Protein AF-A0A1M7YQT0-F1 (afdb_monomer_lite)

Radius of gyration: 18.31 Å; chains: 1; bounding box: 45×42×51 Å

Organism: NCBI:txid1117707

pLDDT: mean 79.81, std 12.3, range [37.47, 95.19]

Foldseek 3Di:
DFDKFWWPLVVLVLLCLLVVADLVRVQVLLVVDPQRHDDSVRSVCNNVRHIDGLSNLVSSCVSSVHDSPVTTDDPPDDDDDDQPQPKAKWKKKKKFFQDPVLLSQLSNVVVVQPFLDWDDDNGITMTTHHPVDDVVVVVVSLVSNVVSQDLPTFMFIEIEIAIWGDPDPSHTDGDPVRVVVVVVVRVPTDGSDHYYDYDDD

Sequence (201 aa):
MAHTVLIDSNKLKRLREQRVLSQEGLEQACRETKGCSVSIATIKRAERGRTLSQRTAARLAHFFSVPVDDLIIHETSRTGDLPTDETRKSIVLWFQASAKPLLTKVAQKASRFEPYMYQRTEKTLILAFPCSCPEARLFQLQRTLKQICQPSEEHRALITTGMLVKSSPLQWRMTAQCVEHLTRLTGNIPDGTIAVHRTKP

Structure (mmCIF, N/CA/C/O backbone):
data_AF-A0A1M7YQT0-F1
#
_entry.id   AF-A0A1M7YQT0-F1
#
loop_
_atom_site.group_PDB
_atom_site.id
_atom_site.type_symbol
_atom_site.label_atom_id
_atom_site.label_alt_id
_atom_site.label_comp_id
_atom_site.label_asym_id
_atom_site.label_entity_id
_atom_site.label_seq_id
_atom_site.pdbx_PDB_ins_code
_atom_site.Cartn_x
_atom_site.Cartn_y
_atom_site.Cartn_z
_atom_site.occupancy
_atom_site.B_iso_or_equiv
_atom_site.auth_seq_id
_atom_site.auth_comp_id
_atom_site.auth_asym_id
_atom_site.auth_atom_id
_atom_site.pdbx_PDB_model_num
ATOM 1 N N . MET A 1 1 ? 18.590 4.178 -30.326 1.00 44.38 1 MET A N 1
ATOM 2 C CA . MET A 1 1 ? 17.166 4.138 -29.921 1.00 44.38 1 MET A CA 1
ATOM 3 C C . MET A 1 1 ? 17.111 4.139 -28.398 1.00 44.38 1 MET A C 1
ATOM 5 O O . MET A 1 1 ? 17.892 3.422 -27.789 1.00 44.38 1 MET A O 1
ATOM 9 N N . ALA A 1 2 ? 16.310 4.998 -27.761 1.00 56.88 2 ALA A N 1
ATOM 10 C CA . ALA A 1 2 ? 16.260 5.053 -26.298 1.00 56.88 2 ALA A CA 1
ATOM 11 C C . ALA A 1 2 ? 15.448 3.862 -25.770 1.00 56.88 2 ALA A C 1
ATOM 13 O O . ALA A 1 2 ? 14.233 3.828 -25.948 1.00 56.88 2 ALA A O 1
ATOM 14 N N . HIS A 1 3 ? 16.111 2.888 -25.141 1.00 80.31 3 HIS A N 1
ATOM 15 C CA . HIS A 1 3 ? 15.429 1.765 -24.500 1.00 80.31 3 HIS A CA 1
ATOM 16 C C . HIS A 1 3 ? 14.510 2.300 -23.400 1.00 80.31 3 HIS A C 1
ATOM 18 O O . HIS A 1 3 ? 14.959 3.004 -22.488 1.00 80.31 3 HIS A O 1
ATOM 24 N N . THR A 1 4 ? 13.214 2.014 -23.523 1.00 84.12 4 THR A N 1
ATOM 25 C CA . THR A 1 4 ? 12.223 2.351 -22.502 1.00 84.12 4 THR A CA 1
ATOM 26 C C . THR A 1 4 ? 11.850 1.104 -21.723 1.00 84.12 4 THR A C 1
ATOM 28 O O . THR A 1 4 ? 11.821 0.007 -22.269 1.00 84.12 4 THR A O 1
ATOM 31 N N . VAL A 1 5 ? 11.620 1.285 -20.431 1.00 84.81 5 VAL A N 1
ATOM 32 C CA . VAL A 1 5 ? 11.295 0.237 -19.470 1.00 84.81 5 VAL A CA 1
ATOM 33 C C . VAL A 1 5 ? 10.042 0.651 -18.719 1.00 84.81 5 VAL A C 1
ATOM 35 O O . VAL A 1 5 ? 9.819 1.840 -18.456 1.00 84.81 5 VAL A O 1
ATOM 38 N N . LEU A 1 6 ? 9.204 -0.321 -18.391 1.00 85.44 6 LEU A N 1
ATOM 39 C CA . LEU A 1 6 ? 8.050 -0.094 -17.539 1.00 85.44 6 LEU A CA 1
ATOM 40 C C . LEU A 1 6 ? 8.517 -0.055 -16.079 1.00 85.44 6 LEU A C 1
ATOM 42 O O . LEU A 1 6 ? 9.367 -0.844 -15.686 1.00 85.44 6 LEU A O 1
ATOM 46 N N . ILE A 1 7 ? 8.002 0.883 -15.287 1.00 86.81 7 ILE A N 1
ATOM 47 C CA . ILE A 1 7 ? 8.375 1.040 -13.875 1.00 86.81 7 ILE A CA 1
ATOM 48 C C . ILE A 1 7 ? 7.309 0.409 -12.990 1.00 86.81 7 ILE A C 1
ATOM 50 O O . ILE A 1 7 ? 6.115 0.642 -13.203 1.00 86.81 7 ILE A O 1
ATOM 54 N N . ASP A 1 8 ? 7.732 -0.306 -11.948 1.00 84.62 8 ASP A N 1
ATOM 55 C CA . ASP A 1 8 ? 6.834 -0.679 -10.859 1.00 84.62 8 ASP A CA 1
ATOM 56 C C . ASP A 1 8 ? 6.465 0.575 -10.051 1.00 84.62 8 ASP A C 1
ATOM 58 O O . ASP A 1 8 ? 7.158 1.021 -9.131 1.00 84.62 8 ASP A O 1
ATOM 62 N N . SER A 1 9 ? 5.335 1.169 -10.432 1.00 85.31 9 SER A N 1
ATOM 63 C CA . SER A 1 9 ? 4.817 2.389 -9.816 1.00 85.31 9 SER A CA 1
ATOM 64 C C . SER A 1 9 ? 4.503 2.243 -8.325 1.00 85.31 9 SER A C 1
ATOM 66 O O . SER A 1 9 ? 4.611 3.226 -7.588 1.00 85.31 9 SER A O 1
ATOM 68 N N . ASN A 1 10 ? 4.145 1.041 -7.863 1.00 78.75 10 ASN A N 1
ATOM 69 C CA . ASN A 1 10 ? 3.831 0.793 -6.458 1.00 78.75 10 ASN A CA 1
ATOM 70 C C . ASN A 1 10 ? 5.114 0.743 -5.638 1.00 78.75 10 ASN A C 1
ATOM 72 O O . ASN A 1 10 ? 5.201 1.380 -4.586 1.00 78.75 10 ASN A O 1
ATOM 76 N N . LYS A 1 11 ? 6.140 0.055 -6.148 1.00 84.38 11 LYS A N 1
ATOM 77 C CA . LYS A 1 11 ? 7.457 0.022 -5.512 1.00 84.38 11 LYS A CA 1
ATOM 78 C C . LYS A 1 11 ? 8.099 1.404 -5.472 1.00 84.38 11 LYS A C 1
ATOM 80 O O . LYS A 1 11 ? 8.591 1.799 -4.416 1.00 84.38 11 LYS A O 1
ATOM 85 N N . LEU A 1 12 ? 8.014 2.179 -6.556 1.00 89.06 12 LEU A N 1
ATOM 86 C CA . LEU A 1 12 ? 8.520 3.554 -6.588 1.00 89.06 12 LEU A CA 1
ATOM 87 C C . LEU A 1 12 ? 7.817 4.458 -5.557 1.00 89.06 12 LEU A C 1
ATOM 89 O O . LEU A 1 12 ? 8.493 5.150 -4.794 1.00 89.06 12 LEU A O 1
ATOM 93 N N . LYS A 1 13 ? 6.477 4.408 -5.476 1.00 86.88 13 LYS A N 1
ATOM 94 C CA . LYS A 1 13 ? 5.707 5.137 -4.449 1.00 86.88 13 LYS A CA 1
ATOM 95 C C . LYS A 1 13 ? 6.127 4.739 -3.041 1.00 86.88 13 LYS A C 1
ATOM 97 O O . LYS A 1 13 ? 6.351 5.607 -2.202 1.00 86.88 13 LYS A O 1
ATOM 102 N N . ARG A 1 14 ? 6.277 3.436 -2.794 1.00 84.31 14 ARG A N 1
ATOM 103 C CA . ARG A 1 14 ? 6.686 2.901 -1.492 1.00 84.31 14 ARG A CA 1
ATOM 104 C C . ARG A 1 14 ? 8.068 3.408 -1.085 1.00 84.31 14 ARG A C 1
ATOM 106 O O . ARG A 1 14 ? 8.227 3.870 0.038 1.00 84.31 14 ARG A O 1
ATOM 113 N N . LEU A 1 15 ? 9.047 3.358 -1.989 1.00 90.12 15 LEU A N 1
ATOM 114 C CA . LEU A 1 15 ? 10.407 3.853 -1.741 1.00 90.12 15 LEU A CA 1
ATOM 115 C C . LEU A 1 15 ? 10.417 5.358 -1.434 1.00 90.12 15 LEU A C 1
ATOM 117 O O . LEU A 1 15 ? 11.098 5.801 -0.507 1.00 90.12 15 LEU A O 1
ATOM 121 N N . ARG A 1 16 ? 9.608 6.144 -2.158 1.00 93.94 16 ARG A N 1
ATOM 122 C CA . ARG A 1 16 ? 9.436 7.576 -1.885 1.00 93.94 16 ARG A CA 1
ATOM 123 C C . ARG A 1 16 ? 8.837 7.824 -0.497 1.00 93.94 16 ARG A C 1
ATOM 125 O O . ARG A 1 16 ? 9.358 8.637 0.263 1.00 93.94 16 ARG A O 1
ATOM 132 N N . GLU A 1 17 ? 7.757 7.125 -0.158 1.00 89.38 17 GLU A N 1
ATOM 133 C CA . GLU A 1 17 ? 7.065 7.275 1.128 1.00 89.38 17 GLU A CA 1
ATOM 134 C C . GLU A 1 17 ? 7.918 6.807 2.314 1.00 89.38 17 GLU A C 1
ATOM 136 O O . GLU A 1 17 ? 7.869 7.415 3.382 1.00 89.38 17 GLU A O 1
ATOM 141 N N . GLN A 1 18 ? 8.759 5.783 2.133 1.00 87.75 18 GLN A N 1
ATOM 142 C CA . GLN A 1 18 ? 9.724 5.339 3.147 1.00 87.75 18 GLN A CA 1
ATOM 143 C C . GLN A 1 18 ? 10.742 6.426 3.508 1.00 87.75 18 GLN A C 1
ATOM 145 O O . GLN A 1 18 ? 11.158 6.499 4.663 1.00 87.75 18 GLN A O 1
ATOM 150 N N . ARG A 1 19 ? 11.096 7.291 2.551 1.00 88.19 19 ARG A N 1
ATOM 151 C CA . ARG A 1 19 ? 11.942 8.472 2.778 1.00 88.19 19 ARG A CA 1
ATOM 152 C C . ARG A 1 19 ? 11.153 9.725 3.177 1.00 88.19 19 ARG A C 1
ATOM 154 O O . ARG A 1 19 ? 11.747 10.786 3.307 1.00 88.19 19 ARG A O 1
ATOM 161 N N . VAL A 1 20 ? 9.837 9.613 3.392 1.00 91.88 20 VAL A N 1
ATOM 162 C CA . VAL A 1 20 ? 8.944 10.722 3.788 1.00 91.88 20 VAL A CA 1
ATOM 163 C C . VAL A 1 20 ? 8.971 11.881 2.775 1.00 91.88 20 VAL A C 1
ATOM 165 O O . VAL A 1 20 ? 8.842 13.049 3.124 1.00 91.88 20 VAL A O 1
ATOM 168 N N . LEU A 1 21 ? 9.129 11.563 1.487 1.00 90.56 21 LEU A N 1
ATOM 169 C CA . LEU A 1 21 ? 9.190 12.564 0.420 1.00 90.56 21 LEU A CA 1
ATOM 170 C C . LEU A 1 21 ? 7.826 12.734 -0.263 1.00 90.56 21 LEU A C 1
ATOM 172 O O . LEU A 1 21 ? 7.139 11.756 -0.576 1.00 90.56 21 LEU A O 1
ATOM 176 N N . SER A 1 22 ? 7.439 13.976 -0.563 1.00 92.50 22 SER A N 1
ATOM 177 C CA . SER A 1 22 ? 6.393 14.252 -1.560 1.00 92.50 22 SER A CA 1
ATOM 178 C C . SER A 1 22 ? 6.943 14.014 -2.974 1.00 92.50 22 SER A C 1
ATOM 180 O O . SER A 1 22 ? 8.138 13.782 -3.150 1.00 92.50 22 SER A O 1
ATOM 182 N N . GLN A 1 23 ? 6.096 14.044 -4.007 1.00 91.06 23 GLN A N 1
ATOM 183 C CA . GLN A 1 23 ? 6.585 13.938 -5.392 1.00 91.06 23 GLN A CA 1
ATOM 184 C C . GLN A 1 23 ? 7.563 15.076 -5.735 1.00 91.06 23 GLN A C 1
ATOM 186 O O . GLN A 1 23 ? 8.581 14.831 -6.374 1.00 91.06 23 GLN A O 1
ATOM 191 N N . GLU A 1 24 ? 7.273 16.293 -5.270 1.00 92.44 24 GLU A N 1
ATOM 192 C CA . GLU A 1 24 ? 8.148 17.469 -5.401 1.00 92.44 24 GLU A CA 1
ATOM 193 C C . GLU A 1 24 ? 9.403 17.321 -4.535 1.00 92.44 24 GLU A C 1
ATOM 195 O O . GLU A 1 24 ? 10.506 17.602 -4.988 1.00 92.44 24 GLU A O 1
ATOM 200 N N . GLY A 1 25 ? 9.265 16.775 -3.322 1.00 91.81 25 GLY A N 1
ATOM 201 C CA . GLY A 1 25 ? 10.406 16.452 -2.465 1.00 91.81 25 GLY A CA 1
ATOM 202 C C . GLY A 1 25 ? 11.344 15.424 -3.103 1.00 91.81 25 GLY A C 1
ATOM 203 O O . GLY A 1 25 ? 12.559 15.534 -2.977 1.00 91.81 25 GLY A O 1
ATOM 204 N N . LEU A 1 26 ? 10.800 14.451 -3.841 1.00 93.25 26 LEU A N 1
ATOM 205 C CA . LEU A 1 26 ? 11.596 13.494 -4.605 1.00 93.25 26 LEU A CA 1
ATOM 206 C C . LEU A 1 26 ? 12.310 14.158 -5.786 1.00 93.25 26 LEU A C 1
ATOM 208 O O . LEU A 1 26 ? 13.475 13.850 -6.018 1.00 93.25 26 LEU A O 1
ATOM 212 N N . GLU A 1 27 ? 11.647 15.058 -6.517 1.00 95.19 27 GLU A N 1
ATOM 213 C CA . GLU A 1 27 ? 12.294 15.841 -7.580 1.00 95.19 27 GLU A CA 1
ATOM 214 C C . GLU A 1 27 ? 13.476 16.633 -7.023 1.00 95.19 27 GLU A C 1
ATOM 216 O O . GLU A 1 27 ? 14.583 16.548 -7.557 1.00 95.19 27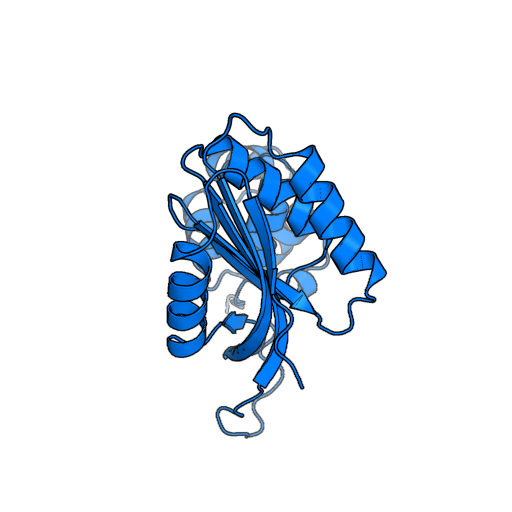 GLU A O 1
ATOM 221 N N . GLN A 1 28 ? 13.245 17.371 -5.939 1.00 92.88 28 GLN A N 1
ATOM 222 C CA . GLN A 1 28 ? 14.256 18.214 -5.320 1.00 92.88 28 GLN A CA 1
ATOM 223 C C . GLN A 1 28 ? 15.451 17.381 -4.834 1.00 92.88 28 GLN A C 1
ATOM 225 O O . GLN A 1 28 ? 16.590 17.673 -5.194 1.00 92.88 28 GLN A O 1
ATOM 230 N N . ALA A 1 29 ? 15.203 16.270 -4.137 1.00 91.69 29 ALA A N 1
ATOM 231 C CA . ALA A 1 29 ? 16.261 15.370 -3.680 1.00 91.69 29 ALA A CA 1
ATOM 232 C C . ALA A 1 29 ? 17.028 14.706 -4.847 1.00 91.69 29 ALA A C 1
ATOM 234 O O . ALA A 1 29 ? 18.249 14.535 -4.796 1.00 91.69 29 ALA A O 1
ATOM 235 N N . CYS A 1 30 ? 16.332 14.359 -5.934 1.00 91.50 30 CYS A N 1
ATOM 236 C CA . CYS A 1 30 ? 16.956 13.863 -7.163 1.00 91.50 30 CYS A CA 1
ATOM 237 C C . CYS A 1 30 ? 17.844 14.931 -7.820 1.00 91.50 30 CYS A C 1
ATOM 239 O O . CYS A 1 30 ? 18.928 14.616 -8.310 1.00 91.50 30 CYS A O 1
ATOM 241 N N . ARG A 1 31 ? 17.414 16.199 -7.810 1.00 90.44 31 ARG A N 1
ATOM 242 C CA . ARG A 1 31 ? 18.172 17.338 -8.346 1.00 90.44 31 ARG A CA 1
ATOM 243 C C . ARG A 1 31 ? 19.447 17.617 -7.550 1.00 90.44 31 ARG A C 1
ATOM 245 O O . ARG A 1 31 ? 20.465 17.944 -8.153 1.00 90.44 31 ARG A O 1
ATOM 252 N N . GLU A 1 32 ? 19.395 17.464 -6.232 1.00 90.56 32 GLU A N 1
ATOM 253 C CA . GLU A 1 32 ? 20.547 17.609 -5.329 1.00 90.56 32 GLU A CA 1
ATOM 254 C C . GLU A 1 32 ? 21.547 16.446 -5.459 1.00 90.56 32 GLU A C 1
ATOM 256 O O . GLU A 1 32 ? 22.734 16.592 -5.169 1.00 90.56 32 GLU A O 1
ATOM 261 N N . THR A 1 33 ? 21.098 15.297 -5.969 1.00 87.12 33 THR A N 1
ATOM 262 C CA . THR A 1 33 ? 21.942 14.121 -6.193 1.00 87.12 33 THR A CA 1
ATOM 263 C C . THR A 1 33 ? 22.670 14.213 -7.539 1.00 87.12 33 THR A C 1
ATOM 265 O O . THR A 1 33 ? 22.061 14.212 -8.616 1.00 87.12 33 THR A O 1
ATOM 268 N N . LYS A 1 34 ? 24.008 14.235 -7.507 1.00 81.94 34 LYS A N 1
ATOM 269 C CA . LYS A 1 34 ? 24.847 14.343 -8.712 1.00 81.94 34 LYS A CA 1
ATOM 270 C C . LYS A 1 34 ? 24.518 13.231 -9.719 1.00 81.94 34 LYS A C 1
ATOM 272 O O . LYS A 1 34 ? 24.615 12.049 -9.419 1.00 81.94 34 LYS A O 1
ATOM 277 N N . GLY A 1 35 ? 24.138 13.619 -10.939 1.00 78.75 35 GLY A N 1
ATOM 278 C CA . GLY A 1 35 ? 23.826 12.682 -12.029 1.00 78.75 35 GLY A CA 1
ATOM 279 C C . GLY A 1 35 ? 22.408 12.091 -12.016 1.00 78.75 35 GLY A C 1
ATOM 280 O O . GLY A 1 35 ? 22.062 11.354 -12.943 1.00 78.75 35 GLY A O 1
ATOM 281 N N . CYS A 1 36 ? 21.564 12.455 -11.043 1.00 84.62 36 CYS A N 1
ATOM 282 C CA . CYS A 1 36 ? 20.210 11.925 -10.866 1.00 84.62 36 CYS A CA 1
ATOM 283 C C . CYS A 1 36 ? 19.101 12.968 -11.111 1.00 84.62 36 CYS A C 1
ATOM 285 O O . CYS A 1 36 ? 18.013 12.872 -10.558 1.00 84.62 36 CYS A O 1
ATOM 287 N N . SER A 1 37 ? 19.320 13.959 -11.978 1.00 85.69 37 SER A N 1
ATOM 288 C CA . SER A 1 37 ? 18.260 14.929 -12.281 1.00 85.69 37 SER A CA 1
ATOM 289 C C . SER A 1 37 ? 17.080 14.259 -13.006 1.00 85.69 37 SER A C 1
ATOM 291 O O . SER A 1 37 ? 17.236 13.684 -14.095 1.00 85.69 37 SER A O 1
ATOM 293 N N . VAL A 1 38 ? 15.905 14.311 -12.370 1.00 89.00 38 VAL A N 1
ATOM 294 C CA . VAL A 1 38 ? 14.622 13.775 -12.843 1.00 89.00 38 VAL A CA 1
ATOM 295 C C . VAL A 1 38 ? 13.536 14.801 -12.530 1.00 89.00 38 VAL A C 1
ATOM 297 O O . VAL A 1 38 ? 13.405 15.218 -11.388 1.00 89.00 38 VAL A O 1
ATOM 300 N N . SER A 1 39 ? 12.744 15.195 -13.530 1.00 91.62 39 SER A N 1
ATOM 301 C CA . SER A 1 39 ? 11.680 16.191 -13.350 1.00 91.62 39 SER A CA 1
ATOM 302 C C . SER A 1 39 ? 10.438 15.641 -12.646 1.00 91.62 39 SER A C 1
ATOM 304 O O . SER A 1 39 ? 10.109 14.454 -12.768 1.00 91.62 39 SER A O 1
ATOM 306 N N . ILE A 1 40 ? 9.654 16.528 -12.033 1.00 91.62 40 ILE A N 1
ATOM 307 C CA . ILE A 1 40 ? 8.358 16.202 -11.423 1.00 91.62 40 ILE A CA 1
ATOM 308 C C . ILE A 1 40 ? 7.392 15.528 -12.403 1.00 91.62 40 ILE A C 1
ATOM 310 O O . ILE A 1 40 ? 6.682 14.588 -12.044 1.00 91.62 40 ILE A O 1
ATOM 314 N N . ALA A 1 41 ? 7.390 15.941 -13.674 1.00 89.69 41 ALA A N 1
ATOM 315 C CA . ALA A 1 41 ? 6.571 15.316 -14.714 1.00 89.69 41 ALA A CA 1
ATOM 316 C C . ALA A 1 41 ? 6.980 13.856 -14.957 1.00 89.69 41 ALA A C 1
ATOM 318 O O . ALA A 1 41 ? 6.147 12.992 -15.232 1.00 89.69 41 ALA A O 1
ATOM 319 N N . THR A 1 42 ? 8.272 13.560 -14.841 1.00 90.19 42 THR A N 1
ATOM 320 C CA . THR A 1 42 ? 8.801 12.203 -14.966 1.00 90.19 42 THR A CA 1
ATOM 321 C C . THR A 1 42 ? 8.433 11.351 -13.760 1.00 90.19 42 THR A C 1
ATOM 323 O O . THR A 1 42 ? 7.965 10.233 -13.951 1.00 90.19 42 THR A O 1
ATOM 326 N N . ILE A 1 43 ? 8.520 11.899 -12.548 1.00 91.12 43 ILE A N 1
ATOM 327 C CA . ILE A 1 43 ? 8.071 11.226 -11.322 1.00 91.12 43 ILE A CA 1
ATOM 328 C C . ILE A 1 43 ? 6.573 10.916 -11.394 1.00 91.12 43 ILE A C 1
ATOM 330 O O . ILE A 1 43 ? 6.171 9.772 -11.203 1.00 91.12 43 ILE A O 1
ATOM 334 N N . LYS A 1 44 ? 5.739 11.893 -11.773 1.00 88.25 44 LYS A N 1
ATOM 335 C CA . LYS A 1 44 ? 4.289 11.698 -11.944 1.00 88.25 44 LYS A CA 1
ATOM 336 C C . LYS A 1 44 ? 3.971 10.609 -12.969 1.00 88.25 44 LYS A C 1
ATOM 338 O O . LYS A 1 44 ? 3.068 9.808 -12.744 1.00 88.25 44 LYS A O 1
ATOM 343 N N . ARG A 1 45 ? 4.699 10.561 -14.090 1.00 83.81 45 ARG A N 1
ATOM 344 C CA . ARG A 1 45 ? 4.553 9.497 -15.099 1.00 83.81 45 ARG A CA 1
ATOM 345 C C . ARG A 1 45 ? 4.946 8.130 -14.541 1.00 83.81 45 ARG A C 1
ATOM 347 O O . ARG A 1 45 ? 4.186 7.179 -14.707 1.00 83.81 45 ARG A O 1
ATOM 354 N N . ALA A 1 46 ? 6.075 8.054 -13.845 1.00 87.19 46 ALA A N 1
ATOM 355 C CA . ALA A 1 46 ? 6.581 6.831 -13.233 1.00 87.19 46 ALA A CA 1
ATOM 356 C C . ALA A 1 46 ? 5.601 6.264 -12.192 1.00 87.19 46 ALA A C 1
ATOM 358 O O . ALA A 1 46 ? 5.228 5.097 -12.240 1.00 87.19 46 ALA A O 1
ATOM 359 N N . GLU A 1 47 ? 5.087 7.120 -11.308 1.00 86.50 47 GLU A N 1
ATOM 360 C CA . GLU A 1 47 ? 4.112 6.753 -10.275 1.00 86.50 47 GLU A CA 1
ATOM 361 C C . GLU A 1 47 ? 2.704 6.453 -10.815 1.00 86.50 47 GLU A C 1
ATOM 363 O O . GLU A 1 47 ? 1.846 5.943 -10.090 1.00 86.50 47 GLU A O 1
ATOM 368 N N . ARG A 1 48 ? 2.452 6.756 -12.090 1.00 81.44 48 ARG A N 1
ATOM 369 C CA . ARG A 1 48 ? 1.245 6.353 -12.825 1.00 81.44 48 ARG A CA 1
ATOM 370 C C . ARG A 1 48 ? 1.465 5.093 -13.672 1.00 81.44 48 ARG A C 1
ATOM 372 O O . ARG A 1 48 ? 0.582 4.747 -14.448 1.00 81.44 48 ARG A O 1
ATOM 379 N N . GLY A 1 49 ? 2.624 4.437 -13.557 1.00 73.81 49 GLY A N 1
ATOM 380 C CA . GLY A 1 49 ? 2.932 3.204 -14.287 1.00 73.81 49 GLY A CA 1
ATOM 381 C C . GLY A 1 49 ? 3.189 3.425 -15.776 1.00 73.81 49 GLY A C 1
ATOM 382 O O . GLY A 1 49 ? 2.876 2.564 -16.591 1.00 73.81 49 GLY A O 1
ATOM 383 N N . ARG A 1 50 ? 3.705 4.597 -16.166 1.00 80.44 50 ARG A N 1
ATOM 384 C CA . ARG A 1 50 ? 4.134 4.855 -17.550 1.00 80.44 50 ARG A CA 1
ATOM 385 C C . ARG A 1 50 ? 5.592 4.453 -17.745 1.00 80.44 50 ARG A C 1
ATOM 387 O O . ARG A 1 50 ? 6.385 4.483 -16.806 1.00 80.44 50 ARG A O 1
ATOM 394 N N . THR A 1 51 ? 5.938 4.114 -18.982 1.00 82.38 51 THR A N 1
ATOM 395 C CA . THR A 1 51 ? 7.308 3.772 -19.356 1.00 82.38 51 THR A CA 1
ATOM 396 C C . THR A 1 51 ? 8.238 4.973 -19.205 1.00 82.38 51 THR A C 1
ATOM 398 O O . THR A 1 51 ? 7.869 6.123 -19.464 1.00 82.38 51 THR A O 1
ATOM 401 N N . LEU A 1 52 ? 9.465 4.699 -18.774 1.00 87.69 52 LEU A N 1
ATOM 402 C CA . LEU A 1 52 ? 10.555 5.665 -18.684 1.00 87.69 52 LEU A CA 1
ATOM 403 C C . LEU A 1 52 ? 11.733 5.194 -19.526 1.00 87.69 52 LEU A C 1
ATOM 405 O O . LEU A 1 52 ? 11.826 4.022 -19.869 1.00 87.69 52 LEU A O 1
ATOM 409 N N . SER A 1 53 ? 12.683 6.084 -19.814 1.00 89.31 53 SER A N 1
ATOM 410 C CA . SER A 1 53 ? 13.965 5.630 -20.357 1.00 89.31 53 SER A CA 1
ATOM 411 C C . SER A 1 53 ? 14.701 4.765 -19.327 1.00 89.31 53 SER A C 1
ATOM 413 O O . SER A 1 53 ? 14.670 5.067 -18.131 1.00 89.31 53 SER A O 1
ATOM 415 N N . GLN A 1 54 ? 15.415 3.736 -19.779 1.00 88.44 54 GLN A N 1
ATOM 416 C CA . GLN A 1 54 ? 16.227 2.876 -18.913 1.00 88.44 54 GLN A CA 1
ATOM 417 C C . GLN A 1 54 ? 17.258 3.686 -18.113 1.00 88.44 54 GLN A C 1
ATOM 419 O O . GLN A 1 54 ? 17.494 3.417 -16.940 1.00 88.44 54 GLN A O 1
ATOM 424 N N . ARG A 1 55 ? 17.800 4.761 -18.702 1.00 88.94 55 ARG A N 1
ATOM 425 C CA . ARG A 1 55 ? 18.678 5.712 -18.004 1.00 88.94 55 ARG A CA 1
ATOM 426 C C . ARG A 1 55 ? 17.965 6.403 -16.838 1.00 88.94 55 ARG A C 1
ATOM 428 O O . ARG A 1 55 ? 18.552 6.564 -15.774 1.00 88.94 55 ARG A O 1
ATOM 435 N N . THR A 1 56 ? 16.715 6.824 -17.021 1.00 91.44 56 THR A N 1
ATOM 436 C CA . THR A 1 56 ? 15.907 7.419 -15.945 1.00 91.44 56 THR A CA 1
ATOM 437 C C . THR A 1 56 ? 15.585 6.393 -14.861 1.00 91.44 56 THR A C 1
ATOM 439 O O . THR A 1 56 ? 15.681 6.720 -13.683 1.00 91.44 56 THR A O 1
ATOM 442 N N . ALA A 1 57 ? 15.251 5.159 -15.245 1.00 90.56 57 ALA A N 1
ATOM 443 C CA . ALA A 1 57 ? 15.019 4.070 -14.301 1.00 90.56 57 ALA A CA 1
ATOM 444 C C . ALA A 1 57 ? 16.268 3.785 -13.454 1.00 90.56 57 ALA A C 1
ATOM 446 O O . ALA A 1 57 ? 16.181 3.749 -12.232 1.00 90.56 57 ALA A O 1
ATOM 447 N N . ALA A 1 58 ? 17.440 3.693 -14.089 1.00 89.56 58 ALA A N 1
ATOM 448 C CA . ALA A 1 58 ? 18.718 3.491 -13.412 1.00 89.56 58 ALA A CA 1
ATOM 449 C C . ALA A 1 58 ? 19.065 4.641 -12.454 1.00 89.56 58 ALA A C 1
ATOM 451 O O . ALA A 1 58 ? 19.554 4.398 -11.357 1.00 89.56 58 ALA A O 1
ATOM 452 N N . ARG A 1 59 ? 18.767 5.893 -12.829 1.00 91.94 59 ARG A N 1
ATOM 453 C CA . ARG A 1 59 ? 18.924 7.056 -11.938 1.00 91.94 59 ARG A CA 1
ATOM 454 C C . ARG A 1 59 ? 18.047 6.937 -10.694 1.00 91.94 59 ARG A C 1
ATOM 456 O O . ARG A 1 59 ? 18.552 7.074 -9.587 1.00 91.94 59 ARG A O 1
ATOM 463 N N . LEU A 1 60 ? 16.759 6.637 -10.866 1.00 91.69 60 LEU A N 1
ATOM 464 C CA . LEU A 1 60 ? 15.838 6.448 -9.741 1.00 91.69 60 LEU A CA 1
ATOM 465 C C . LEU A 1 60 ? 16.270 5.275 -8.850 1.00 91.69 60 LEU A C 1
ATOM 467 O O . LEU A 1 60 ? 16.275 5.405 -7.630 1.00 91.69 60 LEU A O 1
ATOM 471 N N . ALA A 1 61 ? 16.685 4.159 -9.449 1.00 91.06 61 ALA A N 1
ATOM 472 C CA . ALA A 1 61 ? 17.201 3.002 -8.726 1.00 91.06 61 ALA A CA 1
ATOM 473 C C . ALA A 1 61 ? 18.449 3.365 -7.905 1.00 91.06 61 ALA A C 1
ATOM 475 O O . ALA A 1 61 ? 18.512 3.080 -6.710 1.00 91.06 61 ALA A O 1
ATOM 476 N N . HIS A 1 62 ? 19.385 4.106 -8.507 1.00 90.00 62 HIS A N 1
ATOM 477 C CA . HIS A 1 62 ? 20.571 4.618 -7.828 1.00 90.00 62 HIS A CA 1
ATOM 478 C C . HIS A 1 62 ? 20.220 5.551 -6.661 1.00 90.00 62 HIS A C 1
ATOM 480 O O . HIS A 1 62 ? 20.733 5.364 -5.560 1.00 90.00 62 HIS A O 1
ATOM 486 N N . PHE A 1 63 ? 19.295 6.499 -6.859 1.00 93.00 63 PHE A N 1
ATOM 487 C CA . PHE A 1 63 ? 18.829 7.402 -5.801 1.00 93.00 63 PHE A CA 1
ATOM 488 C C . PHE A 1 63 ? 18.263 6.642 -4.599 1.00 93.00 63 PHE A C 1
ATOM 490 O O . PHE A 1 63 ? 18.567 6.968 -3.449 1.00 93.00 63 PHE A O 1
ATOM 497 N N . PHE A 1 64 ? 17.455 5.612 -4.853 1.00 90.69 64 PHE A N 1
ATOM 498 C CA . PHE A 1 64 ? 16.872 4.777 -3.804 1.00 90.69 64 PHE A CA 1
ATOM 499 C C . PHE A 1 64 ? 17.808 3.684 -3.282 1.00 90.69 64 PHE A C 1
ATOM 501 O O . PHE A 1 64 ? 17.453 3.025 -2.307 1.00 90.69 64 PHE A O 1
ATOM 508 N N . SER A 1 65 ? 18.998 3.538 -3.869 1.00 89.88 65 SER A N 1
ATOM 509 C CA . SER A 1 65 ? 19.973 2.495 -3.537 1.00 89.88 65 SER A CA 1
ATOM 510 C C . SER A 1 65 ? 19.398 1.082 -3.683 1.00 89.88 65 SER A C 1
ATOM 512 O O . SER A 1 65 ? 19.620 0.216 -2.842 1.00 89.88 65 SER A O 1
ATOM 514 N N . VAL A 1 66 ? 18.642 0.859 -4.759 1.00 86.94 66 VAL A N 1
ATOM 515 C CA . VAL A 1 66 ? 18.075 -0.444 -5.132 1.00 86.94 66 VAL A CA 1
ATOM 516 C C . VAL A 1 66 ? 18.601 -0.874 -6.506 1.00 86.94 66 VAL A C 1
ATOM 518 O O . VAL A 1 66 ? 18.969 -0.008 -7.307 1.00 86.94 66 VAL A O 1
ATOM 521 N N . PRO A 1 67 ? 18.637 -2.181 -6.821 1.00 83.75 67 PRO A N 1
ATOM 522 C CA . PRO A 1 67 ? 18.930 -2.641 -8.176 1.00 83.75 67 PRO A CA 1
ATOM 523 C C . PRO A 1 67 ? 17.944 -2.049 -9.196 1.00 83.75 67 PRO A C 1
ATOM 525 O O . PRO A 1 67 ? 16.786 -1.778 -8.877 1.00 83.75 67 PRO A O 1
ATOM 528 N N . VAL A 1 68 ? 18.382 -1.834 -10.441 1.00 86.25 68 VAL A N 1
ATOM 529 C CA . VAL A 1 68 ? 17.477 -1.316 -11.486 1.00 86.25 68 VAL A CA 1
ATOM 530 C C . VAL A 1 68 ? 16.390 -2.329 -11.838 1.00 86.25 68 VAL A C 1
ATOM 532 O O . VAL A 1 68 ? 15.237 -1.933 -11.982 1.00 86.25 68 VAL A O 1
ATOM 535 N N . ASP A 1 69 ? 16.743 -3.615 -11.863 1.00 81.81 69 ASP A N 1
ATOM 536 C CA . ASP A 1 69 ? 15.845 -4.754 -12.108 1.00 81.81 69 ASP A CA 1
ATOM 537 C C . ASP A 1 69 ? 14.726 -4.846 -11.065 1.00 81.81 69 ASP A C 1
ATOM 539 O O . ASP A 1 69 ? 13.602 -5.253 -11.336 1.00 81.81 69 ASP A O 1
ATOM 543 N N . ASP A 1 70 ? 15.017 -4.349 -9.867 1.00 79.94 70 ASP A N 1
ATOM 544 C CA . ASP A 1 70 ? 14.072 -4.251 -8.772 1.00 79.94 70 ASP A CA 1
ATOM 545 C C . ASP A 1 70 ? 13.022 -3.155 -8.995 1.00 79.94 70 ASP A C 1
ATOM 547 O O . ASP A 1 70 ? 11.967 -3.204 -8.369 1.00 79.94 70 ASP A O 1
ATOM 551 N N . LEU A 1 71 ? 13.308 -2.145 -9.818 1.00 85.88 71 LEU A N 1
ATOM 552 C CA . LEU A 1 71 ? 12.435 -0.994 -10.065 1.00 85.88 71 LEU A CA 1
ATOM 553 C C . LEU A 1 71 ? 11.697 -1.087 -11.410 1.00 85.88 71 LEU A C 1
ATOM 555 O O . LEU A 1 71 ? 10.694 -0.395 -11.615 1.00 85.88 71 LEU A O 1
ATOM 559 N N . ILE A 1 72 ? 12.195 -1.915 -12.328 1.00 87.44 72 ILE A N 1
ATOM 560 C CA . ILE A 1 72 ? 11.619 -2.113 -13.656 1.00 87.44 72 ILE A CA 1
ATOM 561 C C . ILE A 1 72 ? 10.775 -3.382 -13.703 1.00 87.44 72 ILE A C 1
ATOM 563 O O . ILE A 1 72 ? 11.045 -4.377 -13.041 1.00 87.44 72 ILE A O 1
ATOM 567 N N . ILE A 1 73 ? 9.741 -3.344 -14.531 1.00 78.94 73 ILE A N 1
ATOM 568 C CA . ILE A 1 73 ? 8.961 -4.521 -14.870 1.00 78.94 73 ILE A CA 1
ATOM 569 C C . ILE A 1 73 ? 9.643 -5.171 -16.063 1.00 78.94 73 ILE A C 1
ATOM 571 O O . ILE A 1 73 ? 9.555 -4.671 -17.186 1.00 78.94 73 ILE A O 1
ATOM 575 N N . HIS A 1 74 ? 10.332 -6.282 -15.810 1.00 66.25 74 HIS A N 1
ATOM 576 C CA . HIS A 1 74 ? 10.794 -7.150 -16.879 1.00 66.25 74 HIS A CA 1
ATOM 577 C C . HIS A 1 74 ? 9.570 -7.811 -17.511 1.00 66.25 74 HIS A C 1
ATOM 579 O O . HIS A 1 74 ? 8.902 -8.643 -16.895 1.00 66.25 74 HIS A O 1
ATOM 585 N N . GLU A 1 75 ? 9.271 -7.445 -18.756 1.00 55.75 75 GLU A N 1
ATOM 586 C CA . GLU A 1 75 ? 8.555 -8.345 -19.653 1.00 55.75 75 GLU A CA 1
ATOM 587 C C . GLU A 1 75 ? 9.498 -9.516 -19.929 1.00 55.75 75 GLU A C 1
ATOM 589 O O . GLU A 1 75 ? 10.212 -9.543 -20.930 1.00 55.75 75 GLU A O 1
ATOM 594 N N . THR A 1 76 ? 9.587 -10.453 -18.986 1.00 43.84 76 THR A N 1
ATOM 595 C CA . THR A 1 76 ? 10.255 -11.721 -19.241 1.00 43.84 76 THR A CA 1
ATOM 596 C C . THR A 1 76 ? 9.459 -12.405 -20.343 1.00 43.84 76 THR A C 1
ATOM 598 O O . THR A 1 76 ? 8.373 -12.916 -20.104 1.00 43.84 76 THR A O 1
ATOM 601 N N . SER A 1 77 ? 10.008 -12.321 -21.551 1.00 39.00 77 SER A N 1
ATOM 602 C CA . SER A 1 77 ? 9.841 -13.241 -22.668 1.00 39.00 77 SER A CA 1
ATOM 603 C C . SER A 1 77 ? 8.402 -13.575 -23.059 1.00 39.00 77 SER A C 1
ATOM 605 O O . SER A 1 77 ? 7.733 -14.412 -22.463 1.00 39.00 77 SER A O 1
ATOM 607 N N . ARG A 1 78 ? 7.985 -13.017 -24.198 1.00 46.62 78 ARG A N 1
ATOM 608 C CA . ARG A 1 78 ? 6.969 -13.623 -25.060 1.00 46.62 78 ARG A CA 1
ATOM 609 C C . ARG A 1 78 ? 7.352 -15.074 -25.362 1.00 46.62 78 ARG A C 1
ATOM 611 O O . ARG A 1 78 ? 8.158 -15.338 -26.248 1.00 46.62 78 ARG A O 1
ATOM 618 N N . THR A 1 79 ? 6.734 -16.020 -24.684 1.00 38.59 79 THR A N 1
ATOM 619 C CA . THR A 1 79 ? 6.351 -17.299 -25.280 1.00 38.59 79 THR A CA 1
ATOM 620 C C . THR A 1 79 ? 5.032 -17.661 -24.623 1.00 38.59 79 THR A C 1
ATOM 622 O O . THR A 1 79 ? 4.900 -17.528 -23.412 1.00 38.59 79 THR A O 1
ATOM 625 N N . GLY A 1 80 ? 4.027 -17.901 -25.461 1.00 42.62 80 GLY A N 1
ATOM 626 C CA . GLY A 1 80 ? 2.621 -17.778 -25.110 1.00 42.62 80 GLY A CA 1
ATOM 627 C C . GLY A 1 80 ? 2.228 -18.503 -23.835 1.00 42.62 80 GLY A C 1
ATOM 628 O O . GLY A 1 80 ? 2.501 -19.680 -23.683 1.00 42.62 80 GLY A O 1
ATOM 629 N N . ASP A 1 81 ? 1.504 -17.790 -22.991 1.00 37.47 81 ASP A N 1
ATOM 630 C CA . ASP A 1 81 ? 0.315 -18.341 -22.379 1.00 37.47 81 ASP A CA 1
ATOM 631 C C . ASP A 1 81 ? -0.703 -17.209 -22.292 1.00 37.47 81 ASP A C 1
ATOM 633 O O . ASP A 1 81 ? -0.357 -16.027 -22.205 1.00 37.47 81 ASP A O 1
ATOM 637 N N . LEU A 1 82 ? -1.970 -17.587 -22.424 1.00 45.69 82 LEU A N 1
ATOM 638 C CA . LEU A 1 82 ? -3.154 -16.763 -22.203 1.00 45.69 82 LEU A CA 1
ATOM 639 C C . LEU A 1 82 ? -3.020 -15.927 -20.910 1.00 45.69 82 LEU A C 1
ATOM 641 O O . LEU A 1 82 ? -2.131 -16.197 -20.104 1.00 45.69 82 LEU A O 1
ATOM 645 N N . PRO A 1 83 ? -3.910 -14.949 -20.635 1.00 44.69 83 PRO A N 1
ATOM 646 C CA . PRO A 1 83 ? -4.096 -14.490 -19.262 1.00 44.69 83 PRO A CA 1
ATOM 647 C C . PRO A 1 83 ? -4.397 -15.723 -18.406 1.00 44.69 83 PRO A C 1
ATOM 649 O O . PRO A 1 83 ? -5.525 -16.203 -18.363 1.00 44.69 83 PRO A O 1
ATOM 652 N N . THR A 1 84 ? -3.368 -16.308 -17.799 1.00 49.91 84 THR A N 1
ATOM 653 C CA . THR A 1 84 ? -3.544 -17.388 -16.854 1.00 49.91 84 THR A CA 1
ATOM 654 C C . THR A 1 84 ? -4.306 -16.724 -15.727 1.00 49.91 84 THR A C 1
ATOM 656 O O . THR A 1 84 ? -3.878 -15.675 -15.232 1.00 49.91 84 THR A O 1
ATOM 659 N N . ASP A 1 85 ? -5.441 -17.298 -15.340 1.00 58.19 85 ASP A N 1
ATOM 660 C CA . ASP A 1 85 ? -6.117 -17.007 -14.079 1.00 58.19 85 ASP A CA 1
ATOM 661 C C . ASP A 1 85 ? -5.195 -17.431 -12.916 1.00 58.19 85 ASP A C 1
ATOM 663 O O . ASP A 1 85 ? -5.519 -18.291 -12.097 1.00 58.19 85 ASP A O 1
ATOM 667 N N . GLU A 1 86 ? -3.985 -16.862 -12.861 1.00 72.44 86 GLU A N 1
ATOM 668 C CA . GLU A 1 86 ? -3.032 -17.041 -11.789 1.00 72.44 86 GLU A CA 1
ATOM 669 C C . GLU A 1 86 ? -3.640 -16.310 -10.603 1.00 72.44 86 GLU A C 1
ATOM 671 O O . GLU A 1 86 ? -3.548 -15.089 -10.433 1.00 72.44 86 GLU A O 1
ATOM 676 N N . THR A 1 87 ? -4.381 -17.096 -9.837 1.00 75.75 87 THR A N 1
ATOM 677 C CA . THR A 1 87 ? -5.021 -16.683 -8.611 1.00 75.75 87 THR A CA 1
ATOM 678 C C . THR A 1 87 ? -4.108 -17.077 -7.463 1.00 75.75 87 THR A C 1
ATOM 680 O O . THR A 1 87 ? -3.583 -18.190 -7.400 1.00 75.75 87 THR A O 1
ATOM 683 N N . ARG A 1 88 ? -3.876 -16.154 -6.533 1.00 79.62 88 ARG A N 1
ATOM 684 C CA . ARG A 1 88 ? -3.048 -16.420 -5.357 1.00 79.62 88 ARG A CA 1
ATOM 685 C C . ARG A 1 88 ? -3.804 -16.053 -4.096 1.00 79.62 88 ARG A C 1
ATOM 687 O O . ARG A 1 88 ? -4.326 -14.945 -3.975 1.00 79.62 88 ARG A O 1
ATOM 694 N N . LYS A 1 89 ? -3.822 -16.980 -3.136 1.00 79.75 89 LYS A N 1
ATOM 695 C CA . LYS A 1 89 ? -4.275 -16.688 -1.775 1.00 79.75 89 LYS A CA 1
ATOM 696 C C . LYS A 1 89 ? -3.342 -15.647 -1.161 1.00 79.75 89 LYS A C 1
ATOM 698 O O . LYS A 1 89 ? -2.118 -15.770 -1.224 1.00 79.75 89 LYS A O 1
ATOM 703 N N . SER A 1 90 ? -3.927 -14.616 -0.580 1.00 83.19 90 SER A N 1
ATOM 704 C CA . SER A 1 90 ? -3.213 -13.533 0.082 1.00 83.19 90 SER A CA 1
ATOM 705 C C . SER A 1 90 ? -3.909 -13.166 1.380 1.00 83.19 90 SER A C 1
ATOM 707 O O . SER A 1 90 ? -5.109 -13.389 1.538 1.00 83.19 90 SER A O 1
ATOM 709 N N . ILE A 1 91 ? -3.162 -12.577 2.303 1.00 85.31 91 ILE A N 1
ATOM 710 C CA . ILE A 1 91 ? -3.752 -11.887 3.445 1.00 85.31 91 ILE A CA 1
ATOM 711 C C . ILE A 1 91 ? -4.068 -10.475 2.987 1.00 85.31 91 ILE A C 1
ATOM 713 O O . ILE A 1 91 ? -3.166 -9.753 2.581 1.00 85.31 91 ILE A O 1
ATOM 717 N N . VAL A 1 92 ? -5.320 -10.065 3.089 1.00 87.75 92 VAL A N 1
ATOM 718 C CA . VAL A 1 92 ? -5.767 -8.718 2.771 1.00 87.75 92 VAL A CA 1
ATOM 719 C C . VAL A 1 92 ? -6.008 -7.950 4.064 1.00 87.75 92 VAL A C 1
ATOM 721 O O . VAL A 1 92 ? -6.787 -8.372 4.916 1.00 87.75 92 VAL A O 1
ATOM 724 N N . LEU A 1 93 ? -5.342 -6.807 4.197 1.00 89.38 93 LEU A N 1
ATOM 725 C CA . LEU A 1 93 ? -5.675 -5.767 5.156 1.00 89.38 93 LEU A CA 1
ATOM 726 C C . LEU A 1 93 ? -6.508 -4.714 4.438 1.00 89.38 93 LEU A C 1
ATOM 728 O O . LEU A 1 93 ? -6.007 -4.000 3.572 1.00 89.38 93 LEU A O 1
ATOM 732 N N . TRP A 1 94 ? -7.760 -4.596 4.845 1.00 90.00 94 TRP A N 1
ATOM 733 C CA . TRP A 1 94 ? -8.607 -3.462 4.536 1.00 90.00 94 TRP A CA 1
ATOM 734 C C . TRP A 1 94 ? -8.629 -2.536 5.741 1.00 90.00 94 TRP A C 1
ATOM 736 O O . TRP A 1 94 ? -8.990 -2.952 6.838 1.00 90.00 94 TRP A O 1
ATOM 746 N N . PHE A 1 95 ? -8.237 -1.286 5.558 1.00 89.88 95 PHE A N 1
ATOM 747 C CA . PHE A 1 95 ? -8.161 -0.308 6.628 1.00 89.88 95 PHE A CA 1
ATOM 748 C C . PHE A 1 95 ? -8.845 0.979 6.189 1.00 89.88 95 PHE A C 1
ATOM 750 O O . PHE A 1 95 ? -8.440 1.601 5.213 1.00 89.88 95 PHE A O 1
ATOM 757 N N . GLN A 1 96 ? -9.871 1.387 6.915 1.00 89.75 96 GLN A N 1
ATOM 758 C CA . GLN A 1 96 ? -10.622 2.604 6.670 1.00 89.75 96 GLN A CA 1
ATOM 759 C C . GLN A 1 96 ? -10.446 3.552 7.851 1.00 89.75 96 GLN A C 1
ATOM 761 O O . GLN A 1 96 ? -10.551 3.135 9.000 1.00 89.75 96 GLN A O 1
ATOM 766 N N . ALA A 1 97 ? -10.179 4.822 7.573 1.00 87.75 97 ALA A N 1
ATOM 767 C CA . ALA A 1 97 ? -10.102 5.866 8.585 1.00 87.75 97 ALA A CA 1
ATOM 768 C C . ALA A 1 97 ? -10.496 7.219 7.993 1.00 87.75 97 ALA A C 1
ATOM 770 O O . ALA A 1 97 ? -10.176 7.525 6.840 1.00 87.75 97 ALA A O 1
ATOM 771 N N . SER A 1 98 ? -11.154 8.053 8.795 1.00 83.00 98 SER A N 1
ATOM 772 C CA . SER A 1 98 ? -11.460 9.444 8.435 1.00 83.00 98 SER A CA 1
ATOM 773 C C . SER A 1 98 ? -10.210 10.337 8.492 1.00 83.00 98 SER A C 1
ATOM 775 O O . SER A 1 98 ? -10.060 11.264 7.692 1.00 83.00 98 SER A O 1
ATOM 777 N N . ALA A 1 99 ? -9.251 10.011 9.364 1.00 82.44 99 ALA A N 1
ATOM 778 C CA . ALA A 1 99 ? -7.996 10.740 9.513 1.00 82.44 99 ALA A CA 1
ATOM 779 C C . ALA A 1 99 ? -6.934 10.332 8.466 1.00 82.44 99 ALA A C 1
ATOM 781 O O . ALA A 1 99 ? -6.295 9.279 8.560 1.00 82.44 99 ALA A O 1
ATOM 782 N N . LYS A 1 100 ? -6.641 11.221 7.503 1.00 78.69 100 LYS A N 1
ATOM 783 C CA . LYS A 1 100 ? -5.541 11.042 6.524 1.00 78.69 100 LYS A CA 1
ATOM 784 C C . LYS A 1 100 ? -4.168 10.729 7.160 1.00 78.69 100 LYS A C 1
ATOM 786 O O . LYS A 1 100 ? -3.460 9.888 6.594 1.00 78.69 100 LYS A O 1
ATOM 791 N N . PRO A 1 101 ? -3.761 11.343 8.294 1.00 84.38 101 PRO A N 1
ATOM 792 C CA . PRO A 1 101 ? -2.494 11.013 8.950 1.00 84.38 101 PRO A CA 1
ATOM 793 C C . PRO A 1 101 ? -2.428 9.559 9.427 1.00 84.38 101 PRO A C 1
ATOM 795 O O . PRO A 1 101 ? -1.373 8.932 9.324 1.00 84.38 101 PRO A O 1
ATOM 798 N N . LEU A 1 102 ? -3.553 9.005 9.891 1.00 84.94 102 LEU A N 1
ATOM 799 C CA . LEU A 1 102 ? -3.637 7.623 10.353 1.00 84.94 102 LEU A CA 1
ATOM 800 C C . LEU A 1 102 ? -3.427 6.643 9.193 1.00 84.94 102 LEU A C 1
ATOM 802 O O . LEU A 1 102 ? -2.594 5.744 9.297 1.00 84.94 102 LEU A O 1
ATOM 806 N N . LEU A 1 103 ? -4.073 6.885 8.044 1.00 84.62 103 LEU A N 1
ATOM 807 C CA . LEU A 1 103 ? -3.860 6.096 6.822 1.00 84.62 103 LEU A CA 1
ATOM 808 C C . LEU A 1 103 ? -2.386 6.067 6.401 1.00 84.62 103 LEU A C 1
ATOM 810 O O . LEU A 1 103 ? -1.867 5.014 6.038 1.00 84.62 103 LEU A O 1
ATOM 814 N N . THR A 1 104 ? -1.696 7.209 6.466 1.00 83.75 104 THR A N 1
ATOM 815 C CA . THR A 1 104 ? -0.270 7.290 6.119 1.00 83.75 104 THR A CA 1
ATOM 816 C C . THR A 1 104 ? 0.601 6.523 7.120 1.00 83.75 104 THR A C 1
ATOM 818 O O . THR A 1 104 ? 1.486 5.779 6.700 1.00 83.75 104 THR A O 1
ATOM 821 N N . LYS A 1 105 ? 0.334 6.635 8.430 1.00 86.19 105 LYS A N 1
ATOM 822 C CA . LYS A 1 105 ? 1.053 5.871 9.468 1.00 86.19 105 LYS A CA 1
ATOM 823 C C . LYS A 1 105 ? 0.887 4.363 9.272 1.00 86.19 105 LYS A C 1
ATOM 825 O O . LYS A 1 105 ? 1.873 3.623 9.309 1.00 86.19 105 LYS A O 1
ATOM 830 N N . VAL A 1 106 ? -0.345 3.914 9.029 1.00 86.62 106 VAL A N 1
ATOM 831 C CA . VAL A 1 106 ? -0.650 2.502 8.771 1.00 86.62 106 VAL A CA 1
ATOM 832 C C . VAL A 1 106 ? 0.040 2.031 7.494 1.00 86.62 106 VAL A C 1
ATOM 834 O O . VAL A 1 106 ? 0.735 1.020 7.535 1.00 86.62 106 VAL A O 1
ATOM 837 N N . ALA A 1 107 ? -0.051 2.786 6.396 1.00 84.00 107 ALA A N 1
ATOM 838 C CA . ALA A 1 107 ? 0.632 2.468 5.142 1.00 84.00 107 ALA A CA 1
ATOM 839 C C . ALA A 1 107 ? 2.150 2.315 5.327 1.00 84.00 107 ALA A C 1
ATOM 841 O O . ALA A 1 107 ? 2.728 1.326 4.873 1.00 84.00 107 ALA A O 1
ATOM 842 N N . GLN A 1 108 ? 2.798 3.241 6.039 1.00 82.81 108 GLN A N 1
ATOM 843 C CA . GLN A 1 108 ? 4.244 3.212 6.274 1.00 82.81 108 GLN A CA 1
ATOM 844 C C . GLN A 1 108 ? 4.672 1.981 7.085 1.00 82.81 108 GLN A C 1
ATOM 846 O O . GLN A 1 108 ? 5.675 1.334 6.775 1.00 82.81 108 GLN A O 1
ATOM 851 N N . LYS A 1 109 ? 3.912 1.638 8.129 1.00 84.75 109 LYS A N 1
ATOM 852 C CA . LYS A 1 109 ? 4.214 0.501 9.009 1.00 84.75 109 LYS A CA 1
ATOM 853 C C . LYS A 1 109 ? 3.901 -0.833 8.339 1.00 84.75 109 LYS A C 1
ATOM 855 O O . LYS A 1 109 ? 4.721 -1.744 8.402 1.00 84.75 109 LYS A O 1
ATOM 860 N N . ALA A 1 110 ? 2.773 -0.922 7.643 1.00 82.00 110 ALA A N 1
ATOM 861 C CA . ALA A 1 110 ? 2.354 -2.116 6.923 1.00 82.00 110 ALA A CA 1
ATOM 862 C C . ALA A 1 110 ? 3.227 -2.395 5.684 1.00 82.00 110 ALA A C 1
ATOM 864 O O . ALA A 1 110 ? 3.452 -3.549 5.336 1.00 82.00 110 ALA A O 1
ATOM 865 N N . SER A 1 111 ? 3.824 -1.366 5.069 1.00 76.62 111 SER A N 1
ATOM 866 C CA . SER A 1 111 ? 4.774 -1.530 3.954 1.00 76.62 111 SER A CA 1
ATOM 867 C C . SER A 1 111 ? 6.015 -2.356 4.310 1.00 76.62 111 SER A C 1
ATOM 869 O O . SER A 1 111 ? 6.628 -2.935 3.414 1.00 76.62 111 SER A O 1
ATOM 871 N N . ARG A 1 112 ? 6.375 -2.445 5.600 1.00 79.12 112 ARG A N 1
ATOM 872 C CA . ARG A 1 112 ? 7.488 -3.278 6.097 1.00 79.12 112 ARG A CA 1
ATOM 873 C C . ARG A 1 112 ? 7.241 -4.779 5.932 1.00 79.12 112 ARG A C 1
ATOM 875 O O . ARG A 1 112 ? 8.183 -5.553 6.016 1.00 79.12 112 ARG A O 1
ATOM 882 N N . PHE A 1 113 ? 5.992 -5.178 5.700 1.00 75.62 113 PHE A N 1
ATOM 883 C CA . PHE A 1 113 ? 5.593 -6.570 5.492 1.00 75.62 113 PHE A CA 1
ATOM 884 C C . PHE A 1 113 ? 5.559 -6.967 4.009 1.00 75.62 113 PHE A C 1
ATOM 886 O O . PHE A 1 113 ? 5.053 -8.035 3.685 1.00 75.62 113 PHE A O 1
ATOM 893 N N . GLU A 1 114 ? 6.084 -6.113 3.124 1.00 77.38 114 GLU A N 1
ATOM 894 C CA . GLU A 1 114 ? 6.249 -6.386 1.691 1.00 77.38 114 GLU A CA 1
ATOM 895 C C . GLU A 1 114 ? 4.962 -6.867 0.994 1.00 77.38 114 GLU A C 1
ATOM 897 O O . GLU A 1 114 ? 4.891 -7.994 0.500 1.00 77.38 114 GLU A O 1
ATOM 902 N N . PRO A 1 115 ? 3.915 -6.024 0.950 1.00 82.31 115 PRO A N 1
ATOM 903 C CA . PRO A 1 115 ? 2.677 -6.387 0.276 1.00 82.31 115 PRO A CA 1
ATOM 904 C C . PRO A 1 115 ? 2.887 -6.573 -1.236 1.00 82.31 115 PRO A C 1
ATOM 906 O O . PRO A 1 115 ? 3.583 -5.785 -1.874 1.00 82.31 115 PRO A O 1
ATOM 909 N N . TYR A 1 116 ? 2.211 -7.569 -1.812 1.00 78.00 116 TYR A N 1
ATOM 910 C CA . TYR A 1 116 ? 2.060 -7.763 -3.259 1.00 78.00 116 TYR A CA 1
ATOM 911 C C . TYR A 1 116 ? 1.192 -6.690 -3.914 1.00 78.00 116 TYR A C 1
ATOM 913 O O . TYR A 1 116 ? 1.343 -6.401 -5.098 1.00 78.00 116 TYR A O 1
ATOM 921 N N . MET A 1 117 ? 0.253 -6.128 -3.155 1.00 81.88 117 MET A N 1
ATOM 922 C CA . MET A 1 117 ? -0.680 -5.122 -3.645 1.00 81.88 117 MET A CA 1
ATOM 923 C C . MET A 1 117 ? -0.788 -3.981 -2.645 1.00 81.88 117 MET A C 1
ATOM 925 O O . MET A 1 117 ? -0.948 -4.210 -1.447 1.00 81.88 117 MET A O 1
ATOM 929 N N . TYR A 1 118 ? -0.763 -2.758 -3.167 1.00 84.88 118 TYR A N 1
ATOM 930 C CA . TYR A 1 118 ? -1.045 -1.532 -2.437 1.00 84.88 118 TYR A CA 1
ATOM 931 C C . TYR A 1 118 ? -2.103 -0.739 -3.197 1.00 84.88 118 TYR A C 1
ATOM 933 O O . TYR A 1 118 ? -1.914 -0.410 -4.368 1.00 84.88 118 TYR A O 1
ATOM 941 N N . GLN A 1 119 ? -3.196 -0.393 -2.527 1.00 82.12 119 GLN A N 1
ATOM 942 C CA . GLN A 1 119 ? -4.224 0.480 -3.074 1.00 82.12 119 GLN A CA 1
ATOM 943 C C . GLN A 1 119 ? -4.696 1.451 -1.996 1.00 82.12 119 GLN A C 1
ATOM 945 O O . GLN A 1 119 ? -5.089 1.051 -0.907 1.00 82.12 119 GLN A O 1
ATOM 950 N N . ARG A 1 120 ? -4.670 2.747 -2.304 1.00 81.44 120 ARG A N 1
ATOM 951 C CA . ARG A 1 120 ? -5.099 3.805 -1.388 1.00 81.44 120 ARG A CA 1
ATOM 952 C C . ARG A 1 120 ? -6.128 4.697 -2.065 1.00 81.44 120 ARG A C 1
ATOM 954 O O . ARG A 1 120 ? -5.939 5.129 -3.198 1.00 81.44 120 ARG A O 1
ATOM 961 N N . THR A 1 121 ? -7.188 4.983 -1.331 1.00 81.62 121 THR A N 1
ATOM 962 C CA . THR A 1 121 ? -8.231 5.965 -1.638 1.00 81.62 121 THR A CA 1
ATOM 963 C C . THR A 1 121 ? -8.222 7.049 -0.555 1.00 81.62 121 THR A C 1
ATOM 965 O O . THR A 1 121 ? -7.361 7.043 0.329 1.00 81.62 121 THR A O 1
ATOM 968 N N . GLU A 1 122 ? -9.160 7.995 -0.603 1.00 77.56 122 GLU A N 1
ATOM 969 C CA . GLU A 1 122 ? -9.212 9.090 0.374 1.00 77.56 122 GLU A CA 1
ATOM 970 C C . GLU A 1 122 ? -9.391 8.619 1.819 1.00 77.56 122 GLU A C 1
ATOM 972 O O . GLU A 1 122 ? -8.789 9.203 2.720 1.00 77.56 122 GLU A O 1
ATOM 977 N N . LYS A 1 123 ? -10.196 7.570 2.025 1.00 86.06 123 LYS A N 1
ATOM 978 C CA . LYS A 1 123 ? -10.563 7.055 3.354 1.00 86.06 123 LYS A CA 1
ATOM 979 C C . LYS A 1 123 ? -10.161 5.602 3.579 1.00 86.06 123 LYS A C 1
ATOM 981 O O . LYS A 1 123 ? -10.209 5.143 4.712 1.00 86.06 123 LYS A O 1
ATOM 986 N N . THR A 1 124 ? -9.748 4.890 2.532 1.00 85.81 124 THR A N 1
ATOM 987 C CA . THR A 1 124 ? -9.502 3.445 2.594 1.00 85.81 124 THR A CA 1
ATOM 988 C C . THR A 1 124 ? -8.134 3.091 2.035 1.00 85.81 124 THR A C 1
ATOM 990 O O . THR A 1 124 ? -7.749 3.538 0.955 1.00 85.81 124 THR A O 1
ATOM 993 N N . LEU A 1 125 ? -7.423 2.241 2.756 1.00 87.44 125 LEU A N 1
ATOM 994 C CA . LEU A 1 125 ? -6.168 1.612 2.397 1.00 87.44 125 LEU A CA 1
ATOM 995 C C . LEU A 1 125 ? -6.396 0.100 2.308 1.00 87.44 125 LEU A C 1
ATOM 997 O O . LEU A 1 125 ? -6.915 -0.510 3.236 1.00 87.44 125 LEU A O 1
ATOM 1001 N 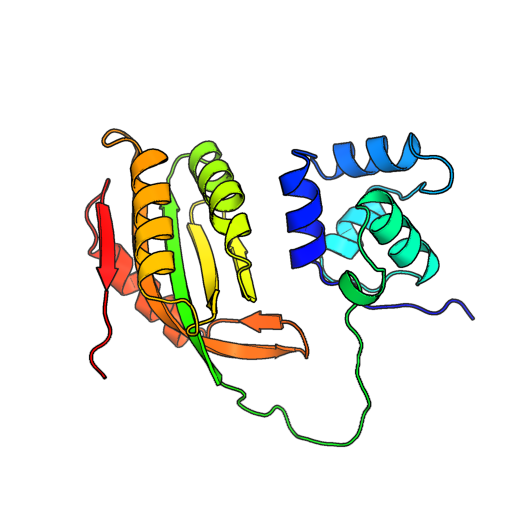N . ILE A 1 126 ? -5.985 -0.499 1.199 1.00 89.06 126 ILE A N 1
ATOM 1002 C CA . ILE A 1 126 ? -6.065 -1.934 0.951 1.00 89.06 126 ILE A CA 1
ATOM 1003 C C . ILE A 1 126 ? -4.655 -2.429 0.656 1.00 89.06 126 ILE A C 1
ATOM 1005 O O . ILE A 1 126 ? -3.970 -1.914 -0.232 1.00 89.06 126 ILE A O 1
ATOM 1009 N N . LEU A 1 127 ? -4.217 -3.430 1.409 1.00 87.69 127 LEU A N 1
ATOM 1010 C CA . LEU A 1 127 ? -2.917 -4.067 1.253 1.00 87.69 127 LEU A CA 1
ATOM 1011 C C . LEU A 1 127 ? -3.109 -5.568 1.161 1.00 87.69 127 LEU A C 1
ATOM 1013 O O . LEU A 1 127 ? -3.884 -6.122 1.932 1.00 87.69 127 LEU A O 1
ATOM 1017 N N . ALA A 1 128 ? -2.394 -6.226 0.255 1.00 87.69 128 ALA A N 1
ATOM 1018 C CA . ALA A 1 128 ? -2.405 -7.681 0.177 1.00 87.69 128 ALA A CA 1
ATOM 1019 C C . ALA A 1 128 ? -0.995 -8.246 0.333 1.00 87.69 128 ALA A C 1
ATOM 1021 O O . ALA A 1 128 ? -0.071 -7.793 -0.336 1.00 87.69 128 ALA A O 1
ATOM 1022 N N . PHE A 1 129 ? -0.837 -9.235 1.205 1.00 83.56 129 PHE A N 1
ATOM 1023 C CA . PHE A 1 129 ? 0.430 -9.838 1.610 1.00 83.56 129 PHE A CA 1
ATOM 1024 C C . PHE A 1 129 ? 0.488 -11.320 1.210 1.00 83.56 129 PHE A C 1
ATOM 1026 O O . PHE A 1 129 ? -0.559 -11.963 1.084 1.00 83.56 129 PHE A O 1
ATOM 1033 N N . PRO A 1 130 ? 1.691 -11.901 1.061 1.00 75.75 130 PRO A N 1
ATOM 1034 C CA . PRO A 1 130 ? 1.848 -13.331 0.801 1.00 75.75 130 PRO A CA 1
ATOM 1035 C C . PRO A 1 130 ? 1.144 -14.206 1.853 1.00 75.75 130 PRO A C 1
ATOM 1037 O O . PRO A 1 130 ? 1.392 -14.035 3.046 1.00 75.75 130 PRO A O 1
ATOM 1040 N N . CYS A 1 131 ? 0.327 -15.187 1.437 1.00 66.81 131 CYS A N 1
ATOM 1041 C CA . CYS A 1 131 ? -0.261 -16.179 2.359 1.00 66.81 131 CYS A CA 1
ATOM 1042 C C . CYS A 1 131 ? 0.761 -17.148 2.963 1.00 66.81 131 CYS A C 1
ATOM 1044 O O . CYS A 1 131 ? 0.447 -17.805 3.947 1.00 66.81 131 CYS A O 1
ATOM 1046 N N . SER A 1 132 ? 1.982 -17.213 2.426 1.00 62.31 132 SER A N 1
ATOM 1047 C CA . SER A 1 132 ? 3.109 -17.876 3.090 1.00 62.31 132 SER A CA 1
ATOM 1048 C C . SER A 1 132 ? 3.560 -17.146 4.363 1.00 62.31 132 SER A C 1
ATOM 1050 O O . SER A 1 132 ? 4.486 -17.604 5.028 1.00 62.31 132 SER A O 1
ATOM 1052 N N . CYS A 1 133 ? 2.928 -16.019 4.723 1.00 53.97 133 CYS A N 1
ATOM 1053 C CA . CYS A 1 133 ? 3.113 -15.391 6.023 1.00 53.97 133 CYS A CA 1
ATOM 1054 C C . CYS A 1 133 ? 2.761 -16.381 7.146 1.00 53.97 133 CYS A C 1
ATOM 1056 O O . CYS A 1 133 ? 1.602 -16.783 7.256 1.00 53.97 133 CYS A O 1
ATOM 1058 N N . PRO A 1 134 ? 3.718 -16.709 8.030 1.00 58.84 134 PRO A N 1
ATOM 1059 C CA . PRO A 1 134 ? 3.433 -17.457 9.249 1.00 58.84 134 PRO A CA 1
ATOM 1060 C C . PRO A 1 134 ? 2.375 -16.717 10.079 1.00 58.84 134 PRO A C 1
ATOM 1062 O O . PRO A 1 134 ? 2.362 -15.482 10.066 1.00 58.84 134 PRO A O 1
ATOM 1065 N N . GLU A 1 135 ? 1.546 -17.422 10.862 1.00 65.25 135 GLU A N 1
ATOM 1066 C CA . GLU A 1 135 ? 0.575 -16.790 11.783 1.00 65.25 135 GLU A CA 1
ATOM 1067 C C . GLU A 1 135 ? 1.223 -15.678 12.630 1.00 65.25 135 GLU A C 1
ATOM 1069 O O . GLU A 1 135 ? 0.619 -14.633 12.869 1.00 65.25 135 GLU A O 1
ATOM 1074 N N . ALA A 1 136 ? 2.501 -15.835 12.988 1.00 66.50 136 ALA A N 1
ATOM 1075 C CA . ALA A 1 136 ? 3.298 -14.822 13.673 1.00 66.50 136 ALA A CA 1
ATOM 1076 C C . ALA A 1 136 ? 3.301 -13.441 12.979 1.00 66.50 136 ALA A C 1
ATOM 1078 O O . ALA A 1 136 ? 3.228 -12.419 13.660 1.00 66.50 136 ALA A O 1
ATOM 1079 N N . ARG A 1 137 ? 3.340 -13.374 11.639 1.00 67.12 137 ARG A N 1
ATOM 1080 C CA . ARG A 1 137 ? 3.296 -12.100 10.894 1.00 67.12 137 ARG A CA 1
ATOM 1081 C C . ARG A 1 137 ? 1.911 -11.457 10.925 1.00 67.12 137 ARG A C 1
ATOM 1083 O O . ARG A 1 137 ? 1.826 -10.237 11.019 1.00 67.12 137 ARG A O 1
ATOM 1090 N N . LEU A 1 138 ? 0.840 -12.254 10.906 1.00 71.25 138 LEU A N 1
ATOM 1091 C CA . LEU A 1 138 ? -0.529 -11.759 11.098 1.00 71.25 138 LEU A CA 1
ATOM 1092 C C . LEU A 1 138 ? -0.700 -11.142 12.487 1.00 71.25 138 LEU A C 1
ATOM 1094 O O . LEU A 1 138 ? -1.208 -10.027 12.608 1.00 71.25 138 LEU A O 1
ATOM 1098 N N . PHE A 1 139 ? -0.207 -11.826 13.521 1.00 77.06 139 PHE A N 1
ATOM 1099 C CA . PHE A 1 139 ? -0.197 -11.299 14.884 1.00 77.06 139 PHE A CA 1
ATOM 1100 C C . PHE A 1 139 ? 0.639 -10.022 15.000 1.00 77.06 139 PHE A C 1
ATOM 1102 O O . PHE A 1 139 ? 0.207 -9.061 15.637 1.00 77.06 139 PHE A O 1
ATOM 1109 N N . GLN A 1 140 ? 1.807 -9.964 14.354 1.00 78.06 140 GLN A N 1
ATOM 1110 C CA . GLN A 1 140 ? 2.628 -8.751 14.316 1.00 78.06 140 GLN A CA 1
ATOM 1111 C C . GLN A 1 140 ? 1.927 -7.598 13.595 1.00 78.06 140 GLN A C 1
ATOM 1113 O O . GLN A 1 140 ? 1.967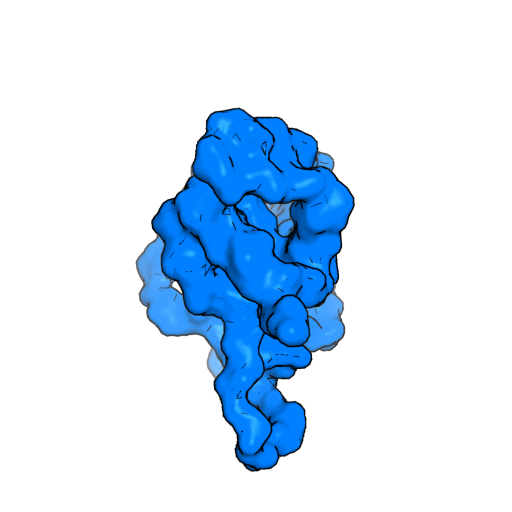 -6.471 14.092 1.00 78.06 140 GLN A O 1
ATOM 1118 N N . LEU A 1 141 ? 1.263 -7.855 12.466 1.00 80.38 141 LEU A N 1
ATOM 1119 C CA . LEU A 1 141 ? 0.494 -6.846 11.741 1.00 80.38 141 LEU A CA 1
ATOM 1120 C C . LEU A 1 141 ? -0.660 -6.328 12.606 1.00 80.38 141 LEU A C 1
ATOM 1122 O O . LEU A 1 141 ? -0.787 -5.122 12.792 1.00 80.38 141 LEU A O 1
ATOM 1126 N N . GLN A 1 142 ? -1.443 -7.223 13.213 1.00 82.94 142 GLN A N 1
ATOM 1127 C CA . GLN A 1 142 ? -2.538 -6.849 14.109 1.00 82.94 142 GLN A CA 1
ATOM 1128 C C . GLN A 1 142 ? -2.037 -6.039 15.313 1.00 82.94 142 GLN A C 1
ATOM 1130 O O . GLN A 1 142 ? -2.621 -5.010 15.650 1.00 82.94 142 GLN A O 1
ATOM 1135 N N . ARG A 1 143 ? -0.937 -6.464 15.949 1.00 84.06 143 ARG A N 1
ATOM 1136 C CA . ARG A 1 143 ? -0.315 -5.742 17.070 1.00 84.06 143 ARG A CA 1
ATOM 1137 C C . ARG A 1 143 ? 0.167 -4.360 16.642 1.00 84.06 143 ARG A C 1
ATOM 1139 O O . ARG A 1 143 ? -0.049 -3.394 17.364 1.00 84.06 143 ARG A O 1
ATOM 1146 N N . THR A 1 144 ? 0.770 -4.266 15.459 1.00 84.00 144 THR A N 1
ATOM 1147 C CA . THR A 1 144 ? 1.224 -2.998 14.880 1.00 84.00 144 THR A CA 1
ATOM 1148 C C . THR A 1 144 ? 0.047 -2.054 14.655 1.00 84.00 144 THR A C 1
ATOM 1150 O O . THR A 1 144 ? 0.123 -0.894 15.040 1.00 84.00 144 THR A O 1
ATOM 1153 N N . LEU A 1 145 ? -1.067 -2.543 14.103 1.00 84.38 145 LEU A N 1
ATOM 1154 C CA . LEU A 1 145 ? -2.273 -1.734 13.914 1.00 84.38 145 LEU A CA 1
ATOM 1155 C C . LEU A 1 145 ? -2.854 -1.264 15.253 1.00 84.38 145 LEU A C 1
ATOM 1157 O O . LEU A 1 145 ? -3.118 -0.076 15.396 1.00 84.38 145 LEU A O 1
ATOM 1161 N N . LYS A 1 146 ? -2.962 -2.149 16.254 1.00 84.25 146 LYS A N 1
ATOM 1162 C CA . LYS A 1 146 ? -3.433 -1.792 17.607 1.00 84.25 146 LYS A CA 1
ATOM 1163 C C . LYS A 1 146 ? -2.557 -0.748 18.306 1.00 84.25 146 LYS A C 1
ATOM 1165 O O . LYS A 1 146 ? -3.061 0.022 19.105 1.00 84.25 146 LYS A O 1
ATOM 1170 N N . GLN A 1 147 ? -1.252 -0.728 18.034 1.00 84.81 147 GLN A N 1
ATOM 1171 C CA . GLN A 1 147 ? -0.344 0.289 18.577 1.00 84.81 147 GLN A CA 1
ATOM 1172 C C . GLN A 1 147 ? -0.496 1.649 17.893 1.00 84.81 147 GLN A C 1
ATOM 1174 O O . GLN A 1 147 ? -0.187 2.674 18.493 1.00 84.81 147 GLN A O 1
ATOM 1179 N N . ILE A 1 148 ? -0.896 1.655 16.621 1.00 83.88 148 ILE A N 1
ATOM 1180 C CA . ILE A 1 148 ? -1.019 2.877 15.823 1.00 83.88 148 ILE A CA 1
ATOM 1181 C C . ILE A 1 148 ? -2.383 3.529 16.036 1.00 83.88 148 ILE A C 1
ATOM 1183 O O . ILE A 1 148 ? -2.449 4.754 16.077 1.00 83.88 148 ILE A O 1
ATOM 1187 N N . CYS A 1 149 ? -3.441 2.726 16.134 1.00 82.62 149 CYS A N 1
ATOM 1188 C CA . CYS A 1 149 ? -4.808 3.221 16.197 1.00 82.62 149 CYS A CA 1
ATOM 1189 C C . CYS A 1 149 ? -5.210 3.462 17.652 1.00 82.62 149 CYS A C 1
ATOM 1191 O O . CYS A 1 149 ? -5.172 2.539 18.469 1.00 82.62 149 CYS A O 1
ATOM 1193 N N . GLN A 1 150 ? -5.598 4.694 17.975 1.00 72.50 150 GLN A N 1
ATOM 1194 C CA . GLN A 1 150 ? -6.148 5.003 19.294 1.00 72.50 150 GLN A CA 1
ATOM 1195 C C . GLN A 1 150 ? -7.654 4.688 19.341 1.00 72.50 150 GLN A C 1
ATOM 1197 O O . GLN A 1 150 ? -8.326 4.797 18.314 1.00 72.50 150 GLN A O 1
ATOM 1202 N N . PRO A 1 151 ? -8.221 4.340 20.514 1.00 64.25 151 PRO A N 1
ATOM 1203 C CA . PRO A 1 151 ? -9.656 4.055 20.651 1.00 64.25 151 PRO A CA 1
ATOM 1204 C C . PRO A 1 151 ? -10.567 5.233 20.276 1.00 64.25 151 PRO A C 1
ATOM 1206 O O . PRO A 1 151 ? -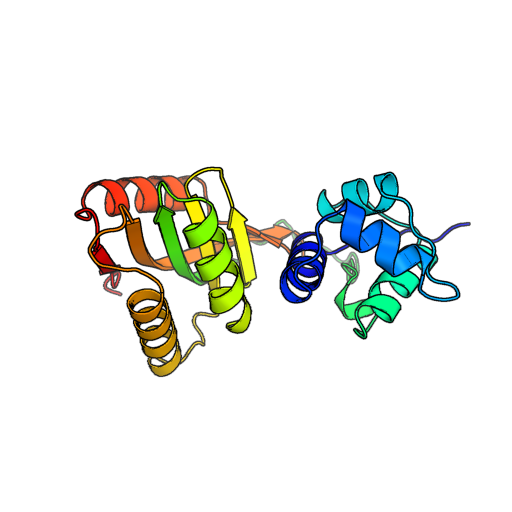11.732 5.030 19.961 1.00 64.25 151 PRO A O 1
ATOM 1209 N N . SER A 1 152 ? -10.044 6.460 20.328 1.00 63.78 152 SER A N 1
ATOM 1210 C CA . SER A 1 152 ? -10.752 7.704 20.013 1.00 63.78 152 SER A CA 1
ATOM 1211 C C . SER A 1 152 ? -10.801 8.036 18.519 1.00 63.78 152 SER A C 1
ATOM 1213 O O . SER A 1 152 ? -11.510 8.960 18.129 1.00 63.78 152 SER A O 1
ATOM 1215 N N . GLU A 1 153 ? -10.040 7.334 17.677 1.00 74.06 153 GLU A N 1
ATOM 1216 C CA . GLU A 1 153 ? -10.009 7.588 16.237 1.00 74.06 153 GLU A CA 1
ATOM 1217 C C . GLU A 1 153 ? -11.067 6.733 15.526 1.00 74.06 153 GLU A C 1
ATOM 1219 O O . GLU A 1 153 ? -11.107 5.516 15.702 1.00 74.06 153 GLU A O 1
ATOM 1224 N N . GLU A 1 154 ? -11.886 7.341 14.667 1.00 83.56 154 GLU A N 1
ATOM 1225 C CA . GLU A 1 154 ? -12.815 6.616 13.792 1.00 83.56 154 GLU A CA 1
ATOM 1226 C C . GLU A 1 154 ? -12.037 5.821 12.734 1.00 83.56 154 GLU A C 1
ATOM 1228 O O . GLU A 1 154 ? -11.653 6.325 11.668 1.00 83.56 154 GLU A O 1
ATOM 1233 N N . HIS A 1 155 ? -11.776 4.557 13.052 1.00 86.62 155 HIS A N 1
ATOM 1234 C CA . HIS A 1 155 ? -11.107 3.623 12.165 1.00 86.62 155 HIS A CA 1
ATOM 1235 C C . HIS A 1 155 ? -11.799 2.264 12.171 1.00 86.62 155 HIS A C 1
ATOM 1237 O O . HIS A 1 155 ? -12.332 1.814 13.182 1.00 86.62 155 HIS A O 1
ATOM 1243 N N . ARG A 1 156 ? -11.746 1.581 11.032 1.00 89.44 156 ARG A N 1
ATOM 1244 C CA . ARG A 1 156 ? -12.211 0.204 10.871 1.00 89.44 156 ARG A CA 1
ATOM 1245 C C . ARG A 1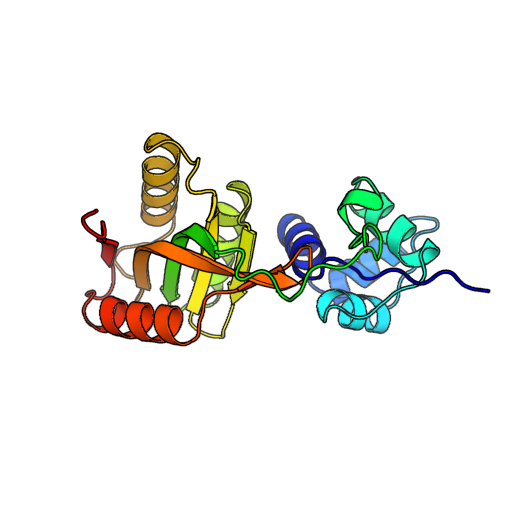 156 ? -11.138 -0.567 10.143 1.00 89.44 156 ARG A C 1
ATOM 1247 O O . ARG A 1 156 ? -10.677 -0.143 9.085 1.00 89.44 156 ARG A O 1
ATOM 1254 N N . ALA A 1 157 ? -10.746 -1.708 10.684 1.00 88.50 157 ALA A N 1
ATOM 1255 C CA . ALA A 1 157 ? -9.800 -2.577 10.010 1.00 88.50 157 ALA A CA 1
ATOM 1256 C C . ALA A 1 157 ? -10.345 -3.995 9.921 1.00 88.50 157 ALA A C 1
ATOM 1258 O O . ALA A 1 157 ? -10.865 -4.538 10.893 1.00 88.50 157 ALA A O 1
ATOM 1259 N N . LEU A 1 158 ? -10.167 -4.605 8.758 1.00 88.75 158 LEU A N 1
ATOM 1260 C CA . LEU A 1 158 ? -10.437 -6.006 8.507 1.00 88.75 158 LEU A CA 1
ATOM 1261 C C . LEU A 1 158 ? -9.163 -6.652 7.980 1.00 88.75 158 LEU A C 1
ATOM 1263 O O . LEU A 1 158 ? -8.649 -6.270 6.931 1.00 88.75 158 LEU A O 1
ATOM 1267 N N . ILE A 1 159 ? -8.673 -7.653 8.699 1.00 87.62 159 ILE A N 1
ATOM 1268 C CA . ILE A 1 159 ? -7.651 -8.566 8.199 1.00 87.62 159 ILE A CA 1
ATOM 1269 C C . ILE A 1 159 ? -8.354 -9.858 7.818 1.00 87.62 159 ILE A C 1
ATOM 1271 O O . ILE A 1 159 ? -9.003 -10.488 8.651 1.00 87.62 159 ILE A O 1
ATOM 1275 N N . THR A 1 160 ? -8.231 -10.267 6.566 1.00 85.38 160 THR A N 1
ATOM 1276 C CA . THR A 1 160 ? -8.816 -11.520 6.093 1.00 85.38 160 THR A CA 1
ATOM 1277 C C . THR A 1 160 ? -7.955 -12.149 5.015 1.00 85.38 160 THR A C 1
ATOM 1279 O O . THR A 1 160 ? -6.906 -11.623 4.661 1.00 85.38 160 THR A O 1
ATOM 1282 N N . THR A 1 161 ? -8.368 -13.297 4.506 1.00 81.31 161 THR A N 1
ATOM 1283 C CA . THR A 1 161 ? -7.747 -13.936 3.353 1.00 81.31 161 THR A CA 1
ATOM 1284 C C . THR A 1 161 ? -8.568 -13.644 2.107 1.00 81.31 161 THR A C 1
ATOM 1286 O O . THR A 1 161 ? -9.788 -13.760 2.115 1.00 81.31 161 THR A O 1
ATOM 1289 N N . GLY A 1 162 ? -7.899 -13.249 1.030 1.00 76.88 162 GLY A N 1
ATOM 1290 C CA . GLY A 1 162 ? -8.524 -12.925 -0.246 1.00 76.88 162 GLY A CA 1
ATOM 1291 C C . GLY A 1 162 ? -7.715 -13.472 -1.413 1.00 76.88 162 GLY A C 1
ATOM 1292 O O . GLY A 1 162 ? -6.493 -13.625 -1.325 1.00 76.88 162 GLY A O 1
ATOM 1293 N N . MET A 1 163 ? -8.401 -13.766 -2.514 1.00 80.12 163 MET A N 1
ATOM 1294 C CA . MET A 1 163 ? -7.755 -14.160 -3.761 1.00 80.12 163 MET A CA 1
ATOM 1295 C C . MET A 1 163 ? -7.334 -12.911 -4.533 1.00 80.12 163 MET A C 1
ATOM 1297 O O . MET A 1 163 ? -8.144 -12.016 -4.782 1.00 80.12 163 MET A O 1
ATOM 1301 N N . LEU A 1 164 ? -6.066 -12.862 -4.925 1.00 83.06 164 LEU A N 1
ATOM 1302 C CA . 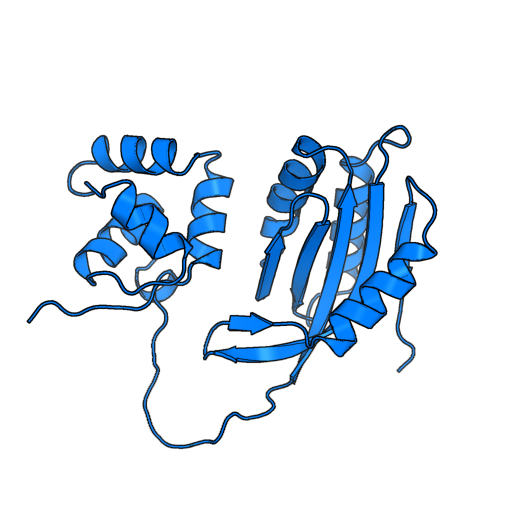LEU A 1 164 ? -5.575 -11.896 -5.899 1.00 83.06 164 LEU A CA 1
ATOM 1303 C C . LEU A 1 164 ? -5.535 -12.554 -7.263 1.00 83.06 164 LEU A C 1
ATOM 1305 O O . LEU A 1 164 ? -5.139 -13.711 -7.370 1.00 83.06 164 LEU A O 1
ATOM 1309 N N . VAL A 1 165 ? -5.888 -11.793 -8.288 1.00 83.06 165 VAL A N 1
ATOM 1310 C CA . VAL A 1 165 ? -5.702 -12.166 -9.687 1.00 83.06 165 VAL A CA 1
ATOM 1311 C C . VAL A 1 165 ? -4.553 -11.343 -10.237 1.00 83.06 165 VAL A C 1
ATOM 1313 O O . VAL A 1 165 ? -4.458 -10.132 -9.996 1.00 83.06 165 VAL A O 1
ATOM 1316 N N . LYS A 1 166 ? -3.673 -11.995 -10.983 1.00 79.69 166 LYS A N 1
ATOM 1317 C CA . LYS A 1 166 ? -2.593 -11.324 -11.693 1.00 79.69 166 LYS A CA 1
ATOM 1318 C C . LYS A 1 166 ? -3.174 -10.472 -12.827 1.00 79.69 166 LYS A C 1
ATOM 1320 O O . LYS A 1 166 ? -3.774 -10.984 -13.762 1.00 79.69 166 LYS A O 1
ATOM 1325 N N . SER A 1 167 ? -3.051 -9.148 -12.725 1.00 71.06 167 SER A N 1
ATOM 1326 C CA . SER A 1 167 ? -3.482 -8.217 -13.781 1.00 71.06 167 SER A CA 1
ATOM 1327 C C . SER A 1 167 ? -2.381 -7.890 -14.780 1.00 71.06 167 SER A C 1
ATOM 1329 O O . SER A 1 167 ? -2.669 -7.469 -15.893 1.00 71.06 167 SER A O 1
ATOM 1331 N N . SER A 1 168 ? -1.124 -8.036 -14.369 1.00 64.94 168 SER A N 1
ATOM 1332 C CA . SER A 1 168 ? 0.057 -7.917 -15.222 1.00 64.94 168 SER A CA 1
ATOM 1333 C C . SER A 1 168 ? 1.198 -8.738 -14.602 1.00 64.94 168 SER A C 1
ATOM 1335 O O . SER A 1 168 ? 1.063 -9.159 -13.449 1.00 64.94 168 SER A O 1
ATOM 1337 N N . PRO A 1 169 ? 2.326 -8.961 -15.302 1.00 63.53 169 PRO A N 1
ATOM 1338 C CA . PRO A 1 169 ? 3.428 -9.803 -14.823 1.00 63.53 169 PRO A CA 1
ATOM 1339 C C . PRO A 1 169 ? 3.903 -9.509 -13.390 1.00 63.53 169 PRO A C 1
ATOM 1341 O O . PRO A 1 169 ? 4.333 -10.428 -12.697 1.00 63.53 169 PRO A O 1
ATOM 1344 N N . LEU A 1 170 ? 3.764 -8.262 -12.925 1.00 60.12 170 LEU A N 1
ATOM 1345 C CA . LEU A 1 170 ? 4.165 -7.818 -11.585 1.00 60.12 170 LEU A CA 1
ATOM 1346 C C . LEU A 1 170 ? 3.056 -7.100 -10.807 1.00 60.12 170 LEU A C 1
ATOM 1348 O O . LEU A 1 170 ? 3.297 -6.589 -9.715 1.00 60.12 170 LEU A O 1
ATOM 1352 N N . GLN A 1 171 ? 1.835 -7.060 -11.338 1.00 68.69 171 GLN A N 1
ATOM 1353 C CA . GLN A 1 171 ? 0.718 -6.401 -10.675 1.00 68.69 171 GLN A CA 1
ATOM 1354 C C . GLN A 1 171 ? -0.345 -7.417 -10.296 1.00 68.69 171 GLN A C 1
ATOM 1356 O O . GLN A 1 171 ? -0.981 -8.039 -11.148 1.00 68.69 171 GLN A O 1
ATOM 1361 N N . TRP A 1 172 ? -0.569 -7.516 -8.994 1.00 80.50 172 TRP A N 1
ATOM 1362 C CA . TRP A 1 172 ? -1.695 -8.229 -8.423 1.00 80.50 172 TRP A CA 1
ATOM 1363 C C . TRP A 1 172 ? -2.825 -7.245 -8.159 1.00 80.50 172 TRP A C 1
ATOM 1365 O O . TRP A 1 172 ? -2.595 -6.132 -7.680 1.00 80.50 172 TRP A O 1
ATOM 1375 N N . ARG A 1 173 ? -4.051 -7.663 -8.454 1.00 81.19 173 ARG A N 1
ATOM 1376 C CA . ARG A 1 173 ? -5.257 -6.927 -8.087 1.00 81.19 173 ARG A CA 1
ATOM 1377 C C . ARG A 1 173 ? -6.236 -7.854 -7.397 1.00 81.19 173 ARG A C 1
ATOM 1379 O O . ARG A 1 173 ? -6.271 -9.054 -7.661 1.00 81.19 173 ARG A O 1
ATOM 1386 N N . MET A 1 174 ? -7.084 -7.285 -6.559 1.00 81.25 174 MET A N 1
ATOM 1387 C CA . MET A 1 174 ? -8.300 -7.973 -6.150 1.00 81.25 174 MET A CA 1
ATOM 1388 C C . MET A 1 174 ? -9.327 -7.953 -7.285 1.00 81.25 174 MET A C 1
ATOM 1390 O O . MET A 1 174 ? -9.386 -7.004 -8.071 1.00 81.25 174 MET A O 1
ATOM 1394 N N . THR A 1 175 ? -10.158 -8.990 -7.359 1.00 77.12 175 THR A N 1
ATOM 1395 C CA . THR A 1 175 ? -11.347 -8.967 -8.218 1.00 77.12 175 THR A CA 1
ATOM 1396 C C . THR A 1 175 ? -12.365 -7.965 -7.675 1.00 77.12 175 THR A C 1
ATOM 1398 O O . THR A 1 175 ? -12.406 -7.699 -6.470 1.00 77.12 175 THR A O 1
ATOM 1401 N N . ALA A 1 176 ? -13.223 -7.431 -8.549 1.00 73.44 176 ALA A N 1
ATOM 1402 C CA . ALA A 1 176 ? -14.318 -6.553 -8.132 1.00 73.44 176 ALA A CA 1
ATOM 1403 C C . ALA A 1 176 ? -15.215 -7.230 -7.079 1.00 73.44 176 ALA A C 1
ATOM 1405 O O . ALA A 1 176 ? -15.550 -6.616 -6.071 1.00 73.44 176 ALA A O 1
ATOM 1406 N N . GLN A 1 177 ? -15.490 -8.527 -7.256 1.00 74.19 177 GLN A N 1
ATOM 1407 C CA . GLN A 1 177 ? -16.250 -9.342 -6.308 1.00 74.19 177 GLN A CA 1
ATOM 1408 C C . GLN A 1 177 ? -15.585 -9.412 -4.924 1.00 74.19 177 GLN A C 1
ATOM 1410 O O . GLN A 1 177 ? -16.267 -9.271 -3.911 1.00 74.19 177 GLN A O 1
ATOM 1415 N N . CYS A 1 178 ? -14.260 -9.592 -4.850 1.00 75.81 178 CYS A N 1
ATOM 1416 C CA . CYS A 1 178 ? -13.554 -9.572 -3.568 1.00 75.81 178 CYS A CA 1
ATOM 1417 C C . CYS A 1 178 ? -13.622 -8.188 -2.910 1.00 75.81 178 CYS A C 1
ATOM 1419 O O . CYS A 1 178 ? -13.857 -8.105 -1.709 1.00 75.81 178 CYS A O 1
ATOM 1421 N N . VAL A 1 179 ? -13.444 -7.104 -3.670 1.00 77.88 179 VAL A N 1
ATOM 1422 C CA . VAL A 1 179 ? -13.531 -5.732 -3.134 1.00 77.88 179 VAL A CA 1
ATOM 1423 C C . VAL A 1 179 ? -14.930 -5.444 -2.584 1.00 77.88 179 VAL A C 1
ATOM 1425 O O . VAL A 1 179 ? -15.058 -4.920 -1.477 1.00 77.88 179 VAL A O 1
ATOM 1428 N N . GLU A 1 180 ? -15.977 -5.824 -3.314 1.00 78.56 180 GLU A N 1
ATOM 1429 C CA . GLU A 1 180 ? -17.363 -5.656 -2.878 1.00 78.56 180 GLU A CA 1
ATOM 1430 C C . GLU A 1 180 ? -17.661 -6.473 -1.614 1.00 78.56 180 GLU A C 1
ATOM 1432 O O . GLU A 1 180 ? -18.220 -5.946 -0.650 1.00 78.56 180 GLU A O 1
ATOM 1437 N N . HIS A 1 181 ? -17.217 -7.733 -1.572 1.00 82.31 181 HIS A N 1
ATOM 1438 C CA . HIS A 1 181 ? -17.344 -8.586 -0.392 1.00 82.31 181 HIS A CA 1
ATOM 1439 C C . HIS A 1 181 ? -16.668 -7.944 0.829 1.00 82.31 181 HIS A C 1
ATOM 1441 O O . HIS A 1 181 ? -17.295 -7.825 1.883 1.00 82.31 181 HIS A O 1
ATOM 1447 N N . LEU A 1 182 ? -15.412 -7.494 0.704 1.00 81.88 182 LEU A N 1
ATOM 1448 C CA . LEU A 1 182 ? -14.696 -6.866 1.819 1.00 81.88 182 LEU A CA 1
ATOM 1449 C C . LEU A 1 182 ? -15.371 -5.579 2.277 1.00 81.88 182 LEU A C 1
ATOM 1451 O O . LEU A 1 182 ? -15.501 -5.367 3.479 1.00 81.88 182 LEU A O 1
ATOM 1455 N N . THR A 1 183 ? -15.865 -4.769 1.340 1.00 81.00 183 THR A N 1
ATOM 1456 C CA . THR A 1 183 ? -16.616 -3.549 1.657 1.00 81.00 183 THR A CA 1
ATOM 1457 C C . THR A 1 183 ? -17.836 -3.880 2.522 1.00 81.00 183 THR A C 1
ATOM 1459 O O . THR A 1 183 ? -18.024 -3.274 3.578 1.00 81.00 183 THR A O 1
ATOM 1462 N N . ARG A 1 184 ? -18.615 -4.905 2.144 1.00 83.44 184 ARG A N 1
ATOM 1463 C CA . ARG A 1 184 ? -19.775 -5.371 2.924 1.00 83.44 184 ARG A CA 1
ATOM 1464 C C . ARG A 1 184 ? -19.373 -5.871 4.314 1.00 83.44 184 ARG A C 1
ATOM 1466 O O . ARG A 1 184 ? -19.987 -5.468 5.297 1.00 83.44 184 ARG A O 1
ATOM 1473 N N . LEU A 1 185 ? -18.321 -6.691 4.418 1.00 82.62 185 LEU A N 1
ATOM 1474 C CA . LEU A 1 185 ? -17.826 -7.173 5.715 1.00 82.62 185 LEU A CA 1
ATOM 1475 C C . LEU A 1 185 ? -17.369 -6.025 6.619 1.00 82.62 185 LEU A C 1
ATOM 1477 O O . LEU A 1 185 ? -17.658 -6.037 7.812 1.00 82.62 185 LEU A O 1
ATOM 1481 N N . THR A 1 186 ? -16.691 -5.021 6.060 1.00 82.12 186 THR A N 1
ATOM 1482 C CA . THR A 1 186 ? -16.206 -3.862 6.825 1.00 82.12 186 THR A CA 1
ATOM 1483 C C . THR A 1 186 ? -17.320 -2.930 7.284 1.00 82.12 186 THR A C 1
ATOM 1485 O O . THR A 1 186 ? -17.172 -2.277 8.314 1.00 82.12 186 THR A O 1
ATOM 1488 N N . GLY A 1 187 ? -18.456 -2.906 6.577 1.00 78.06 187 GLY A N 1
ATOM 1489 C CA . GLY A 1 187 ? -19.641 -2.149 6.984 1.00 78.06 187 GLY A CA 1
ATOM 1490 C C . GLY A 1 187 ? -20.205 -2.598 8.335 1.00 78.06 187 GLY A C 1
ATOM 1491 O O . GLY A 1 187 ? -20.689 -1.763 9.092 1.00 78.06 187 GLY A O 1
ATOM 1492 N N . ASN A 1 188 ? -20.057 -3.885 8.666 1.00 80.50 188 ASN A N 1
ATOM 1493 C CA . ASN A 1 188 ? -20.543 -4.479 9.914 1.00 80.50 188 ASN A CA 1
ATOM 1494 C C . ASN A 1 188 ? -19.540 -4.378 11.078 1.00 80.50 188 ASN A C 1
ATOM 1496 O O . ASN A 1 188 ? -19.838 -4.828 12.183 1.00 80.50 188 ASN A O 1
ATOM 1500 N N . ILE A 1 189 ? -18.340 -3.839 10.842 1.00 83.81 189 ILE A N 1
ATOM 1501 C CA . ILE A 1 189 ? -17.318 -3.681 11.880 1.00 83.81 189 ILE A CA 1
ATOM 1502 C C . ILE A 1 189 ? -17.578 -2.362 12.620 1.00 83.81 189 ILE A C 1
ATOM 1504 O O . ILE A 1 189 ? -17.644 -1.320 11.961 1.00 83.81 189 ILE A O 1
ATOM 1508 N N . PRO A 1 190 ? -17.699 -2.377 13.962 1.00 81.62 190 PRO A N 1
ATOM 1509 C CA . PRO A 1 190 ? -17.847 -1.154 14.742 1.00 81.62 190 PRO A CA 1
ATOM 1510 C C . PRO A 1 190 ? -16.644 -0.224 14.565 1.00 81.62 190 PRO A C 1
ATOM 1512 O O . PRO A 1 190 ? -15.513 -0.678 14.372 1.00 81.62 190 PRO A O 1
ATOM 1515 N N . ASP A 1 191 ? -16.870 1.081 14.687 1.00 82.56 191 ASP A N 1
ATOM 1516 C CA . ASP A 1 191 ? -15.773 2.045 14.726 1.00 82.56 191 ASP A CA 1
ATOM 1517 C C . ASP A 1 191 ? -14.818 1.753 15.893 1.00 82.56 191 ASP A C 1
ATOM 1519 O O . ASP A 1 191 ? -15.209 1.245 16.944 1.00 82.56 191 ASP A O 1
ATOM 1523 N N . GLY A 1 192 ? -13.531 2.001 15.669 1.00 79.81 192 GLY A N 1
ATOM 1524 C CA . GLY A 1 192 ? -12.464 1.688 16.616 1.00 79.81 192 GLY A CA 1
ATOM 1525 C C . GLY A 1 192 ? -12.043 0.213 16.634 1.00 79.81 192 GLY A C 1
ATOM 1526 O O . GLY A 1 192 ? -11.265 -0.190 17.500 1.00 79.81 192 GLY A O 1
ATOM 1527 N N . THR A 1 193 ? -12.558 -0.617 15.717 1.00 82.06 193 THR A N 1
ATOM 1528 C CA . THR A 1 193 ? -12.356 -2.073 15.762 1.00 82.06 193 THR A CA 1
ATOM 1529 C C . THR A 1 193 ? -11.435 -2.583 14.654 1.00 82.06 193 THR A C 1
ATOM 1531 O O . THR A 1 193 ? -11.572 -2.258 13.472 1.00 82.06 193 THR A O 1
ATOM 1534 N N . ILE A 1 194 ? -10.511 -3.467 15.047 1.00 84.25 194 ILE A N 1
ATOM 1535 C CA . ILE A 1 194 ? -9.669 -4.265 14.148 1.00 84.25 194 ILE A CA 1
ATOM 1536 C C . ILE A 1 194 ? -10.156 -5.716 14.207 1.00 84.25 194 ILE A C 1
ATOM 1538 O O . ILE A 1 194 ? -9.822 -6.451 15.142 1.00 84.25 194 ILE A O 1
ATOM 1542 N N . ALA A 1 195 ? -10.938 -6.132 13.213 1.00 83.81 195 ALA A N 1
ATOM 1543 C CA . ALA A 1 195 ? -11.450 -7.490 13.096 1.00 83.81 195 ALA A CA 1
ATOM 1544 C C . ALA A 1 195 ? -10.507 -8.377 12.272 1.00 83.81 195 ALA A C 1
ATOM 1546 O O . ALA A 1 195 ? -9.913 -7.945 11.282 1.00 83.81 195 ALA A O 1
ATOM 1547 N N . VAL A 1 196 ? -10.404 -9.647 12.661 1.00 81.88 196 VAL A N 1
ATOM 1548 C CA . VAL A 1 196 ? -9.716 -10.680 11.880 1.00 81.88 196 VAL A CA 1
ATOM 1549 C C . VAL A 1 196 ? -10.760 -11.696 11.443 1.00 81.88 196 VAL A C 1
ATOM 1551 O O . VAL A 1 196 ? -11.307 -12.416 12.275 1.00 81.88 196 VAL A O 1
ATOM 1554 N N . HIS A 1 197 ? -11.052 -11.750 10.147 1.00 76.44 197 HIS A N 1
ATOM 1555 C CA . HIS A 1 197 ? -12.002 -12.704 9.588 1.00 76.44 197 HIS A CA 1
ATOM 1556 C C . HIS A 1 197 ? -11.250 -13.859 8.937 1.00 76.44 197 HIS A C 1
ATOM 1558 O O . HIS A 1 197 ? -10.577 -13.689 7.918 1.00 76.44 197 HIS A O 1
ATOM 1564 N N . ARG A 1 198 ? -11.373 -15.046 9.529 1.00 66.75 198 ARG A N 1
ATOM 1565 C CA . ARG A 1 198 ? -10.875 -16.292 8.947 1.00 66.75 198 ARG A CA 1
ATOM 1566 C C . ARG A 1 198 ? -11.977 -16.856 8.055 1.00 66.75 198 ARG A C 1
ATOM 1568 O O . ARG A 1 198 ? -12.988 -17.320 8.576 1.00 66.75 198 ARG A O 1
ATOM 1575 N N . THR A 1 199 ? -11.798 -16.832 6.735 1.00 57.22 199 THR A N 1
ATOM 1576 C CA . THR A 1 199 ? -12.641 -17.663 5.864 1.00 57.22 199 THR A CA 1
ATOM 1577 C C . THR A 1 199 ? -12.352 -19.119 6.217 1.00 57.22 199 THR A C 1
ATOM 1579 O O . THR A 1 199 ? -11.194 -19.539 6.139 1.00 57.22 199 THR A O 1
ATOM 1582 N N . LYS A 1 200 ? -13.370 -19.861 6.676 1.00 42.00 200 LYS A N 1
ATOM 1583 C CA . LYS A 1 200 ? -13.248 -21.311 6.878 1.00 42.00 200 LYS A CA 1
ATOM 1584 C C . LYS A 1 200 ? -12.810 -21.968 5.553 1.00 42.00 200 LYS A C 1
ATOM 1586 O O . LYS A 1 200 ? -13.223 -21.469 4.504 1.00 42.00 200 LYS A O 1
ATOM 1591 N N . PRO A 1 201 ? -11.938 -22.992 5.614 1.00 42.38 201 PRO A N 1
ATOM 1592 C CA . PRO A 1 201 ? -11.472 -23.716 4.434 1.00 42.38 201 PRO A CA 1
ATOM 1593 C C . PRO A 1 201 ? -12.618 -24.384 3.676 1.00 42.38 201 PRO A C 1
ATOM 1595 O O . PRO A 1 201 ? -13.628 -24.739 4.329 1.00 42.38 201 PRO A O 1
#

InterPro domains:
  IPR001387 Cro/C1-type, helix-turn-helix domain [PS50943] (12-71)
  IPR001387 Cro/C1-type, helix-turn-helix domain [SM00530] (11-71)
  IPR001387 Cro/C1-type, helix-turn-helix domain [cd00093] (9-71)
  IPR010982 Lambda repressor-like, DNA-binding domain superfamily [G3DSA:1.10.260.40] (9-77)
  IPR010982 Lambda repressor-like, DNA-binding domain superfamily [SSF47413] (9-75)

Secondary structure (DSSP, 8-state):
---EEEE-HHHHHHHHHHTT--HHHHHHHHHHSTT----HHHHHHHHTT--EEHHHHHHHHHHHT--STTTEE-------------EEEEEEEEEEES-HHHHHHHHHHHGGG--SEEEE-SSEEEEEEETT--HHHHHHHHHHHHHH--TTS-EEEEEEEEEEEEEETTEEEE-HHHHHHHHHHHHTSPTTEEEEE----